Protein AF-A0A8T3YSG3-F1 (afdb_monomer_lite)

Structure (mmCIF, N/CA/C/O backbone):
data_AF-A0A8T3YSG3-F1
#
_entry.id   AF-A0A8T3YSG3-F1
#
loop_
_atom_site.group_PDB
_atom_site.id
_atom_site.type_symbol
_atom_site.label_atom_id
_atom_site.label_alt_id
_atom_site.label_comp_id
_atom_site.label_asym_id
_atom_site.label_entity_id
_atom_site.label_seq_id
_atom_site.pdbx_PDB_ins_code
_atom_site.Cartn_x
_atom_site.Cartn_y
_atom_site.Cartn_z
_atom_site.occupancy
_atom_site.B_iso_or_equiv
_atom_site.auth_seq_id
_atom_site.auth_comp_id
_atom_site.auth_asym_id
_atom_site.auth_atom_id
_atom_site.pdbx_PDB_model_num
ATOM 1 N N . MET A 1 1 ? 44.505 15.069 -85.016 1.00 48.03 1 MET A N 1
ATOM 2 C CA . MET A 1 1 ? 43.983 13.761 -84.571 1.00 48.03 1 MET A CA 1
ATOM 3 C C . MET A 1 1 ? 44.794 13.354 -83.349 1.00 48.03 1 MET A C 1
ATOM 5 O O . MET A 1 1 ? 45.911 12.889 -83.504 1.00 48.03 1 MET A O 1
ATOM 9 N N . ALA A 1 2 ? 44.306 13.678 -82.150 1.00 42.34 2 ALA A N 1
ATOM 10 C CA . ALA A 1 2 ? 44.964 13.364 -80.884 1.00 42.34 2 ALA A CA 1
ATOM 11 C C . ALA A 1 2 ? 43.957 12.597 -80.025 1.00 42.34 2 ALA A C 1
ATOM 13 O O . ALA A 1 2 ? 42.849 13.073 -79.786 1.00 42.34 2 ALA A O 1
ATOM 14 N N . ILE A 1 3 ? 44.324 11.374 -79.667 1.00 45.72 3 ILE A N 1
ATOM 15 C CA . ILE A 1 3 ? 43.527 10.450 -78.861 1.00 45.72 3 ILE A CA 1
ATOM 16 C C . ILE A 1 3 ? 43.568 10.955 -77.407 1.00 45.72 3 ILE A C 1
ATOM 18 O O . ILE A 1 3 ? 44.669 11.223 -76.919 1.00 45.72 3 ILE A O 1
ATOM 22 N N . PRO A 1 4 ? 42.434 11.106 -76.699 1.00 48.78 4 PRO A N 1
ATOM 23 C CA . PRO A 1 4 ? 42.463 11.476 -75.290 1.00 48.78 4 PRO A CA 1
ATOM 24 C C . PRO A 1 4 ? 42.983 10.301 -74.453 1.00 48.78 4 PRO A C 1
ATOM 26 O O . PRO A 1 4 ? 42.511 9.170 -74.575 1.00 48.78 4 PRO A O 1
ATOM 29 N N . GLN A 1 5 ? 43.981 10.584 -73.616 1.00 59.41 5 GLN A N 1
ATOM 30 C CA . GLN A 1 5 ? 44.530 9.649 -72.639 1.00 59.41 5 GLN A CA 1
ATOM 31 C C . GLN A 1 5 ? 43.451 9.261 -71.618 1.00 59.41 5 GLN A C 1
ATOM 33 O O . GLN A 1 5 ? 42.725 10.107 -71.100 1.00 59.41 5 GLN A O 1
ATOM 38 N N . SER A 1 6 ? 43.345 7.959 -71.363 1.00 60.16 6 SER A N 1
ATOM 39 C CA . SER A 1 6 ? 42.417 7.322 -70.431 1.00 60.16 6 SER A CA 1
ATOM 40 C C . SER A 1 6 ? 42.572 7.850 -69.003 1.00 60.16 6 SER A C 1
ATOM 42 O O . SER A 1 6 ? 43.673 7.832 -68.451 1.00 60.16 6 SER A O 1
ATOM 44 N N . ALA A 1 7 ? 41.452 8.269 -68.411 1.00 60.56 7 ALA A N 1
ATOM 45 C CA . ALA A 1 7 ? 41.339 8.714 -67.027 1.00 60.56 7 ALA A CA 1
ATOM 46 C C . ALA A 1 7 ? 41.874 7.664 -66.027 1.00 60.56 7 ALA A C 1
ATOM 48 O O . ALA A 1 7 ? 41.654 6.464 -66.226 1.00 60.56 7 ALA A O 1
ATOM 49 N N . PRO A 1 8 ? 42.557 8.087 -64.946 1.00 49.53 8 PRO A N 1
ATOM 50 C CA . PRO A 1 8 ? 43.002 7.182 -63.899 1.00 49.53 8 PRO A CA 1
ATOM 51 C C . PRO A 1 8 ? 41.793 6.594 -63.162 1.00 49.53 8 PRO A C 1
ATOM 53 O O . PRO A 1 8 ? 40.797 7.262 -62.900 1.00 49.53 8 PRO A O 1
ATOM 56 N N . ILE A 1 9 ? 41.885 5.304 -62.859 1.00 61.34 9 ILE A N 1
ATOM 57 C CA . ILE A 1 9 ? 40.826 4.474 -62.289 1.00 61.34 9 ILE A CA 1
ATOM 58 C C . ILE A 1 9 ? 40.598 4.892 -60.825 1.00 61.34 9 ILE A C 1
ATOM 60 O O . ILE A 1 9 ? 41.204 4.340 -59.910 1.00 61.34 9 ILE A O 1
ATOM 64 N N . GLU A 1 10 ? 39.704 5.855 -60.592 1.00 57.38 10 GLU A N 1
ATOM 65 C CA . GLU A 1 10 ? 39.261 6.285 -59.249 1.00 57.38 10 GLU A CA 1
ATOM 66 C C . GLU A 1 10 ? 38.435 5.208 -58.506 1.00 57.38 10 GLU A C 1
ATOM 68 O O . GLU A 1 10 ? 38.163 5.320 -57.311 1.00 57.38 10 GLU A O 1
ATOM 73 N N . GLY A 1 11 ? 38.077 4.108 -59.178 1.00 54.28 11 GLY A N 1
ATOM 74 C CA . GLY A 1 11 ? 37.217 3.052 -58.632 1.00 54.28 11 GLY A CA 1
ATOM 75 C C . GLY A 1 11 ? 37.834 2.169 -57.537 1.00 54.28 11 GLY A C 1
ATOM 76 O O . GLY A 1 11 ? 37.099 1.450 -56.866 1.00 54.28 11 GLY A O 1
ATOM 77 N N . ALA A 1 12 ? 39.155 2.203 -57.323 1.00 55.28 12 ALA A N 1
ATOM 78 C CA . ALA A 1 12 ? 39.820 1.322 -56.353 1.00 55.28 12 ALA A CA 1
ATOM 79 C C . ALA A 1 12 ? 39.954 1.918 -54.935 1.00 55.28 12 ALA A C 1
ATOM 81 O O . ALA A 1 12 ? 40.152 1.167 -53.980 1.00 55.28 12 ALA A O 1
ATOM 82 N N . GLN A 1 13 ? 39.828 3.241 -54.764 1.00 54.94 13 GLN A N 1
ATOM 83 C CA . GLN A 1 13 ? 40.006 3.890 -53.454 1.00 54.94 13 GLN A CA 1
ATOM 84 C C . GLN A 1 13 ? 38.721 3.955 -52.611 1.00 54.94 13 GLN A C 1
ATOM 86 O O . GLN A 1 13 ? 38.793 4.057 -51.389 1.00 54.94 13 GLN A O 1
ATOM 91 N N . VAL A 1 14 ? 37.541 3.823 -53.224 1.00 56.78 14 VAL A N 1
ATOM 92 C CA . VAL A 1 14 ? 36.241 3.972 -52.535 1.00 56.78 14 VAL A CA 1
ATOM 93 C C . VAL A 1 14 ? 35.835 2.719 -51.739 1.00 56.78 14 VAL A C 1
ATOM 95 O O . VAL A 1 14 ? 34.975 2.789 -50.866 1.00 56.78 14 VAL A O 1
ATOM 98 N N . LEU A 1 15 ? 36.485 1.571 -51.968 1.00 54.59 15 LEU A N 1
ATOM 99 C CA . LEU A 1 15 ? 36.175 0.314 -51.269 1.00 54.59 15 LEU A CA 1
ATOM 100 C C . LEU A 1 15 ? 36.972 0.104 -49.965 1.00 54.59 15 LEU A C 1
ATOM 102 O O . LEU A 1 15 ? 36.650 -0.803 -49.199 1.00 54.59 15 LEU A O 1
ATOM 106 N N . GLN A 1 16 ? 37.978 0.937 -49.668 1.00 58.62 16 GLN A N 1
ATOM 107 C CA . GLN A 1 16 ? 38.797 0.819 -48.451 1.00 58.62 16 GLN A CA 1
ATOM 108 C C . GLN A 1 16 ? 38.236 1.449 -47.151 1.00 58.62 16 GLN A C 1
ATOM 110 O O . GLN A 1 16 ? 38.607 0.949 -46.089 1.00 58.62 16 GLN A O 1
ATOM 115 N N . PRO A 1 17 ? 37.346 2.468 -47.136 1.00 57.69 17 PRO A N 1
ATOM 116 C CA . PRO A 1 17 ? 36.851 3.042 -45.879 1.00 57.69 17 PRO A CA 1
ATOM 117 C C . PRO A 1 17 ? 35.696 2.256 -45.235 1.00 57.69 17 PRO A C 1
ATOM 119 O O . PRO A 1 17 ? 35.396 2.482 -44.066 1.00 57.69 17 PRO A O 1
ATOM 122 N N . LEU A 1 18 ? 35.058 1.324 -45.957 1.00 57.69 18 LEU A N 1
ATOM 123 C CA . LEU A 1 18 ? 33.901 0.573 -45.448 1.00 57.69 18 LEU A CA 1
ATOM 124 C C . LEU A 1 18 ? 34.292 -0.725 -44.735 1.00 57.69 18 LEU A C 1
ATOM 126 O O . LEU A 1 18 ? 33.709 -1.061 -43.716 1.00 57.69 18 LEU A O 1
ATOM 130 N N . VAL A 1 19 ? 35.298 -1.453 -45.221 1.00 64.31 19 VAL A N 1
ATOM 131 C CA . VAL A 1 19 ? 35.712 -2.743 -44.639 1.00 64.31 19 VAL A CA 1
ATOM 132 C C . VAL A 1 19 ? 36.254 -2.650 -43.194 1.00 64.31 19 VAL A C 1
ATOM 134 O O . VAL A 1 19 ? 35.921 -3.535 -42.401 1.00 64.31 19 VAL A O 1
ATOM 137 N N . PRO A 1 20 ? 37.039 -1.630 -42.776 1.00 65.44 20 PRO A N 1
ATOM 138 C CA . PRO A 1 20 ? 37.653 -1.651 -41.449 1.00 65.44 20 PRO A CA 1
ATOM 139 C C . PRO A 1 20 ? 36.639 -1.474 -40.311 1.00 65.44 20 PRO A C 1
ATOM 141 O O . PRO A 1 20 ? 36.788 -2.114 -39.273 1.00 65.44 20 PRO A O 1
ATOM 144 N N . THR A 1 21 ? 35.579 -0.678 -40.485 1.00 67.25 21 THR A N 1
ATOM 145 C CA . THR A 1 21 ? 34.570 -0.449 -39.433 1.00 67.25 21 THR A CA 1
ATOM 146 C C . THR A 1 21 ? 33.803 -1.721 -39.087 1.00 67.25 21 THR A C 1
ATOM 148 O O . THR A 1 21 ? 33.679 -2.047 -37.907 1.00 67.25 21 THR A O 1
ATOM 151 N N . TRP A 1 22 ? 33.379 -2.508 -40.079 1.00 72.00 22 TRP A N 1
ATOM 152 C CA . TRP A 1 22 ? 32.723 -3.802 -39.841 1.00 72.00 22 TRP A CA 1
ATOM 153 C C . TRP A 1 22 ? 33.648 -4.813 -39.149 1.00 72.00 22 TRP A C 1
ATOM 155 O O . TRP A 1 22 ? 33.202 -5.590 -38.301 1.00 72.00 22 TRP A O 1
ATOM 165 N N . VAL A 1 23 ? 34.952 -4.776 -39.438 1.00 77.75 23 VAL A N 1
ATOM 166 C CA . VAL A 1 23 ? 35.951 -5.625 -38.767 1.00 77.75 23 VAL A CA 1
ATOM 167 C C . VAL A 1 23 ? 36.119 -5.228 -37.297 1.00 77.75 23 VAL A C 1
ATOM 169 O O . VAL A 1 23 ? 36.117 -6.092 -36.422 1.00 77.75 23 VAL A O 1
ATOM 172 N N . PHE A 1 24 ? 36.187 -3.933 -36.983 1.00 74.38 24 PHE A N 1
ATOM 173 C CA . PHE A 1 24 ? 36.247 -3.482 -35.588 1.00 74.38 24 PHE A CA 1
ATOM 174 C C . PHE A 1 24 ? 34.951 -3.781 -34.822 1.00 74.38 24 PHE A C 1
ATOM 176 O O . PHE A 1 24 ? 35.016 -4.183 -33.661 1.00 74.38 24 PHE A O 1
ATOM 183 N N . ILE A 1 25 ? 33.787 -3.664 -35.470 1.00 73.31 25 ILE A N 1
ATOM 184 C CA . ILE A 1 25 ? 32.482 -4.000 -34.879 1.00 73.31 25 ILE A CA 1
ATOM 185 C C . ILE A 1 25 ? 32.389 -5.501 -34.579 1.00 73.31 25 ILE A C 1
ATOM 187 O O . ILE A 1 25 ? 31.985 -5.885 -33.483 1.00 73.31 25 ILE A O 1
ATOM 191 N N . THR A 1 26 ? 32.806 -6.362 -35.510 1.00 73.12 26 THR A N 1
ATOM 192 C CA . THR A 1 26 ? 32.796 -7.824 -35.314 1.00 73.12 26 THR A CA 1
ATOM 193 C C . THR A 1 26 ? 33.810 -8.275 -34.262 1.00 73.12 26 THR A C 1
ATOM 195 O O . THR A 1 26 ? 33.506 -9.143 -33.444 1.00 73.12 26 THR A O 1
ATOM 198 N N . LEU A 1 27 ? 34.985 -7.646 -34.201 1.00 78.12 27 LEU A N 1
ATOM 199 C CA . LEU A 1 27 ? 35.996 -7.937 -33.186 1.00 78.12 27 LEU A CA 1
ATOM 200 C C . LEU A 1 27 ? 35.560 -7.461 -31.792 1.00 78.12 27 LEU A C 1
ATOM 202 O O . LEU A 1 27 ? 35.713 -8.198 -30.815 1.00 78.12 27 LEU A O 1
ATOM 206 N N . PHE A 1 28 ? 34.936 -6.282 -31.698 1.00 79.06 28 PHE A N 1
ATOM 207 C CA . PHE A 1 28 ? 34.308 -5.795 -30.469 1.00 79.06 28 PHE A CA 1
ATOM 208 C C . PHE A 1 28 ? 33.155 -6.705 -30.029 1.00 79.06 28 PHE A C 1
ATOM 210 O O . PHE A 1 28 ? 33.050 -7.032 -28.850 1.00 79.06 28 PHE A O 1
ATOM 217 N N . PHE A 1 29 ? 32.341 -7.190 -30.971 1.00 75.56 29 PHE A N 1
ATOM 218 C CA . PHE A 1 29 ? 31.262 -8.145 -30.720 1.00 75.56 29 PHE A CA 1
ATOM 219 C C . PHE A 1 29 ? 31.783 -9.466 -30.133 1.00 75.56 29 PHE A C 1
ATOM 221 O O . PHE A 1 29 ? 31.262 -9.937 -29.122 1.00 75.56 29 PHE A O 1
ATOM 228 N N . ILE A 1 30 ? 32.854 -10.032 -30.701 1.00 77.94 30 ILE A N 1
ATOM 229 C CA . ILE A 1 30 ? 33.483 -11.264 -30.198 1.00 77.94 30 ILE A CA 1
ATOM 230 C C . ILE A 1 30 ? 34.052 -11.050 -28.789 1.00 77.94 30 ILE A C 1
ATOM 232 O O . ILE A 1 30 ? 33.808 -11.866 -27.897 1.00 77.94 30 ILE A O 1
ATOM 236 N N . LEU A 1 31 ? 34.754 -9.935 -28.556 1.00 77.56 31 LEU A N 1
ATOM 237 C CA . LEU A 1 31 ? 35.266 -9.563 -27.233 1.00 77.56 31 LEU A CA 1
ATOM 238 C C . LEU A 1 31 ? 34.136 -9.391 -26.216 1.00 77.56 31 LEU A C 1
ATOM 240 O O . LEU A 1 31 ? 34.240 -9.872 -25.089 1.00 77.56 31 LEU A O 1
ATOM 244 N N . PHE A 1 32 ? 33.037 -8.757 -26.614 1.00 72.19 32 PHE A N 1
ATOM 245 C CA . PHE A 1 32 ? 31.899 -8.500 -25.744 1.00 72.19 32 PHE A CA 1
ATOM 246 C C . PHE A 1 32 ? 31.169 -9.795 -25.359 1.00 72.19 32 PHE A C 1
ATOM 248 O O . PHE A 1 32 ? 30.898 -10.022 -24.178 1.00 72.19 32 PHE A O 1
ATOM 255 N N . VAL A 1 33 ? 30.914 -10.690 -26.322 1.00 71.00 33 VAL A N 1
ATOM 256 C CA . VAL A 1 33 ? 30.339 -12.025 -26.068 1.00 71.00 33 VAL A CA 1
ATOM 257 C C . VAL A 1 33 ? 31.264 -12.850 -25.171 1.00 71.00 33 VAL A C 1
ATOM 259 O O . VAL A 1 33 ? 30.798 -13.532 -24.256 1.00 71.00 33 VAL A O 1
ATOM 262 N N . PHE A 1 34 ? 32.578 -12.749 -25.371 1.00 75.38 34 PHE A N 1
ATOM 263 C CA . PHE A 1 34 ? 33.569 -13.430 -24.545 1.00 75.38 34 PHE A CA 1
ATOM 264 C C . PHE A 1 34 ? 33.568 -12.913 -23.098 1.00 75.38 34 PHE A C 1
ATOM 266 O O . PHE A 1 34 ? 33.498 -13.702 -22.154 1.00 75.38 34 PHE A O 1
ATOM 273 N N . ILE A 1 35 ? 33.567 -11.591 -22.907 1.00 72.62 35 ILE A N 1
ATOM 274 C CA . ILE A 1 35 ? 33.478 -10.935 -21.593 1.00 72.62 35 ILE A CA 1
ATOM 275 C C . ILE A 1 35 ? 32.177 -11.334 -20.885 1.00 72.62 35 ILE A C 1
ATOM 277 O O . ILE A 1 35 ? 32.203 -11.747 -19.722 1.00 72.62 35 ILE A O 1
ATOM 281 N N . TRP A 1 36 ? 31.055 -11.298 -21.606 1.00 65.75 36 TRP A N 1
ATOM 282 C CA . TRP A 1 36 ? 29.744 -11.725 -21.126 1.00 65.75 36 TRP 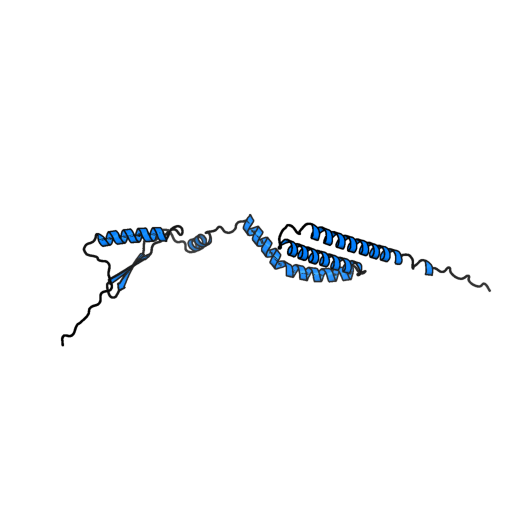A CA 1
ATOM 283 C C . TRP A 1 36 ? 29.746 -13.190 -20.666 1.00 65.75 36 TRP A C 1
ATOM 285 O O . TRP A 1 36 ? 29.285 -13.510 -19.564 1.00 65.75 36 TRP A O 1
ATOM 295 N N . HIS A 1 37 ? 30.349 -14.083 -21.456 1.00 70.31 37 HIS A N 1
ATOM 296 C CA . HIS A 1 37 ? 30.478 -15.495 -21.111 1.00 70.31 37 HIS A CA 1
ATOM 297 C C . HIS A 1 37 ? 31.329 -15.695 -19.845 1.00 70.31 37 HIS A C 1
ATOM 299 O O . HIS A 1 37 ? 30.920 -16.416 -18.930 1.00 70.31 37 HIS A O 1
ATOM 305 N N . ARG A 1 38 ? 32.459 -14.986 -19.719 1.00 66.75 38 ARG A N 1
ATOM 306 C CA . ARG A 1 38 ? 33.355 -15.072 -18.551 1.00 66.75 38 ARG A CA 1
ATOM 307 C C . ARG A 1 38 ? 32.702 -14.560 -17.266 1.00 66.75 38 ARG A C 1
ATOM 309 O O . ARG A 1 38 ? 32.783 -15.232 -16.240 1.00 66.75 38 ARG A O 1
ATOM 316 N N . ILE A 1 39 ? 31.995 -13.433 -17.316 1.00 67.12 39 ILE A N 1
ATOM 317 C CA . ILE A 1 39 ? 31.227 -12.890 -16.183 1.00 67.12 39 ILE A CA 1
ATOM 318 C C . ILE A 1 39 ? 30.121 -13.855 -15.751 1.00 67.12 39 ILE A C 1
ATOM 320 O O . ILE A 1 39 ? 30.006 -14.178 -14.566 1.00 67.12 39 ILE A O 1
ATOM 324 N N . SER A 1 40 ? 29.359 -14.395 -16.707 1.00 61.91 40 SER A N 1
ATOM 325 C CA . SER A 1 40 ? 28.277 -15.340 -16.410 1.00 61.91 40 SER A CA 1
ATOM 326 C C . SER A 1 40 ? 28.777 -16.610 -15.707 1.00 61.91 40 SER A C 1
ATOM 328 O O . SER A 1 40 ? 28.097 -17.149 -14.825 1.00 61.91 40 SER A O 1
ATOM 330 N N . HIS A 1 41 ? 29.994 -17.040 -16.047 1.00 64.88 41 HIS A N 1
ATOM 331 C CA . HIS A 1 41 ? 30.657 -18.200 -15.473 1.00 64.88 41 HIS A CA 1
ATOM 332 C C . HIS A 1 41 ? 31.184 -17.923 -14.055 1.00 64.88 41 HIS A C 1
ATOM 334 O O . HIS A 1 41 ? 30.918 -18.696 -13.134 1.00 64.88 41 HIS A O 1
ATOM 340 N N . ILE A 1 42 ? 31.855 -16.786 -13.841 1.00 64.19 42 ILE A N 1
ATOM 341 C CA . ILE A 1 42 ? 32.445 -16.414 -12.542 1.00 64.19 42 ILE A CA 1
ATOM 342 C C . ILE A 1 42 ? 31.363 -16.169 -11.478 1.00 64.19 42 ILE A C 1
ATOM 344 O O . ILE A 1 42 ? 31.510 -16.600 -10.333 1.00 64.19 42 ILE A O 1
ATOM 348 N N . LEU A 1 43 ? 30.233 -15.547 -11.841 1.00 59.34 43 LEU A N 1
ATOM 349 C CA . LEU A 1 43 ? 29.122 -15.348 -10.901 1.00 59.34 43 LEU A CA 1
ATOM 350 C C . LEU A 1 43 ? 28.438 -16.665 -10.508 1.00 59.34 43 LEU A C 1
ATOM 352 O O . LEU A 1 43 ? 27.963 -16.791 -9.382 1.00 59.34 43 LEU A O 1
ATOM 356 N N . ARG A 1 44 ? 28.399 -17.663 -11.403 1.00 56.56 44 ARG A N 1
ATOM 357 C CA . ARG A 1 44 ? 27.817 -18.982 -11.100 1.00 56.56 44 ARG A CA 1
ATOM 358 C C . ARG A 1 44 ? 28.657 -19.755 -10.076 1.00 56.56 44 ARG A C 1
ATOM 360 O O . ARG A 1 44 ? 28.098 -20.519 -9.298 1.00 56.56 44 ARG A O 1
ATOM 367 N N . GLN A 1 45 ? 29.971 -19.527 -10.050 1.00 58.06 45 GLN A N 1
ATOM 368 C CA . GLN A 1 45 ? 30.902 -20.242 -9.174 1.00 58.06 45 GLN A CA 1
ATOM 369 C C . GLN A 1 45 ? 30.957 -19.705 -7.736 1.00 58.06 45 GLN A C 1
ATOM 371 O O . GLN A 1 45 ? 31.251 -20.467 -6.821 1.00 58.06 45 GLN A O 1
ATOM 376 N N . ARG A 1 46 ? 30.617 -18.434 -7.489 1.00 56.38 46 ARG A N 1
ATOM 377 C CA . ARG A 1 46 ? 30.674 -17.846 -6.133 1.00 56.38 46 ARG A CA 1
ATOM 378 C C . ARG A 1 46 ? 29.434 -18.096 -5.260 1.00 56.38 46 ARG A C 1
ATOM 380 O O . ARG A 1 46 ? 29.411 -17.651 -4.120 1.00 56.38 46 ARG A O 1
ATOM 387 N N . MET A 1 47 ? 28.397 -18.770 -5.768 1.00 52.56 47 MET A N 1
ATOM 388 C CA . MET A 1 47 ? 27.074 -18.824 -5.115 1.00 52.56 47 MET A CA 1
ATOM 389 C C . MET A 1 47 ? 26.506 -20.235 -4.883 1.00 52.56 47 MET A C 1
ATOM 391 O O . MET A 1 47 ? 25.318 -20.374 -4.609 1.00 52.56 47 MET A O 1
ATOM 395 N N . MET A 1 48 ? 27.334 -21.285 -4.905 1.00 49.72 48 MET A N 1
ATOM 396 C CA . MET A 1 48 ? 26.914 -22.624 -4.439 1.00 49.72 48 MET A CA 1
ATOM 397 C C . MET A 1 48 ? 26.759 -22.703 -2.903 1.00 49.72 48 MET A C 1
ATOM 399 O O . MET A 1 48 ? 26.229 -23.685 -2.396 1.00 49.72 48 MET A O 1
ATOM 403 N N . THR A 1 49 ? 27.159 -21.664 -2.157 1.00 52.56 49 THR A N 1
ATOM 404 C CA . THR A 1 49 ? 27.144 -21.629 -0.680 1.00 52.56 49 THR A CA 1
ATOM 405 C C . THR A 1 49 ? 26.052 -20.746 -0.065 1.00 52.56 49 THR A C 1
ATOM 407 O O . THR A 1 49 ? 25.893 -20.748 1.151 1.00 52.56 49 THR A O 1
ATOM 410 N N . ALA A 1 50 ? 25.270 -20.005 -0.861 1.00 53.12 50 ALA A N 1
ATOM 411 C CA . ALA A 1 50 ? 24.320 -19.018 -0.336 1.00 53.12 50 ALA A CA 1
ATOM 412 C C . ALA A 1 50 ? 22.938 -19.088 -1.015 1.00 53.12 50 ALA A C 1
ATOM 414 O O . ALA A 1 50 ? 22.555 -18.203 -1.768 1.00 53.12 50 ALA A O 1
ATOM 415 N N . SER A 1 51 ? 22.172 -20.125 -0.657 1.00 52.06 51 SER A N 1
ATOM 416 C CA . SER A 1 51 ? 20.697 -20.197 -0.703 1.00 52.06 51 SER A CA 1
ATOM 417 C C . SER A 1 51 ? 19.975 -20.135 -2.069 1.00 52.06 51 SER A C 1
ATOM 419 O O . SER A 1 51 ? 20.268 -19.336 -2.957 1.00 52.06 51 SER A O 1
ATOM 421 N N . LYS A 1 52 ? 18.912 -20.952 -2.199 1.00 51.09 52 LYS A N 1
ATOM 422 C CA . LYS A 1 52 ? 18.065 -21.139 -3.402 1.00 51.09 52 LYS A CA 1
ATOM 423 C C . LYS A 1 52 ? 17.468 -19.840 -3.982 1.00 51.09 52 LYS A C 1
ATOM 425 O O . LYS A 1 52 ? 17.128 -19.804 -5.160 1.00 51.09 52 LYS A O 1
ATOM 430 N N . SER A 1 53 ? 17.390 -18.763 -3.196 1.00 51.59 53 SER A N 1
ATOM 431 C CA . SER A 1 53 ? 16.915 -17.438 -3.633 1.00 51.59 53 SER A CA 1
ATOM 432 C C . SER A 1 53 ? 17.942 -16.651 -4.469 1.00 51.59 53 SER A C 1
ATOM 434 O O . SER A 1 53 ? 17.561 -15.815 -5.290 1.00 51.59 53 SER A O 1
ATOM 436 N N . ALA A 1 54 ? 19.243 -16.927 -4.320 1.00 52.22 54 ALA A N 1
ATOM 437 C CA . ALA A 1 54 ? 20.286 -16.242 -5.084 1.00 52.22 54 ALA A CA 1
ATOM 438 C C . ALA A 1 54 ? 20.271 -16.644 -6.568 1.00 52.22 54 ALA A C 1
ATOM 440 O O . ALA A 1 54 ? 20.446 -15.795 -7.439 1.00 52.22 54 ALA A O 1
ATOM 441 N N . GLY A 1 55 ? 19.958 -17.909 -6.874 1.00 54.09 55 GLY A N 1
ATOM 442 C CA . GLY A 1 55 ? 19.871 -18.418 -8.248 1.00 54.09 55 GLY A CA 1
ATOM 443 C C . GLY A 1 55 ? 18.851 -17.673 -9.116 1.00 54.09 55 GLY A C 1
ATOM 444 O O . GLY A 1 55 ? 19.129 -17.348 -10.270 1.00 54.09 55 GLY A O 1
ATOM 445 N N . GLN A 1 56 ? 17.693 -17.340 -8.541 1.00 55.75 56 GLN A N 1
ATOM 446 C CA . GLN A 1 56 ? 16.612 -16.654 -9.250 1.00 55.75 56 GLN A CA 1
ATOM 447 C C . GLN A 1 56 ? 16.946 -15.172 -9.490 1.00 55.75 56 GLN A C 1
ATOM 449 O O . GLN A 1 56 ? 16.732 -14.666 -10.589 1.00 55.75 56 GLN A O 1
ATOM 454 N N . LYS A 1 57 ? 17.580 -14.506 -8.513 1.00 53.50 57 LYS A N 1
ATOM 455 C CA . LYS A 1 57 ? 18.072 -13.121 -8.646 1.00 53.50 57 LYS A CA 1
ATOM 456 C C . LYS A 1 57 ? 19.151 -12.983 -9.723 1.00 53.50 57 LYS A C 1
ATOM 458 O O . LYS A 1 57 ? 19.139 -12.018 -10.480 1.00 53.50 57 LYS A O 1
ATOM 463 N N . ILE A 1 58 ? 20.042 -13.969 -9.847 1.00 62.78 58 ILE A N 1
ATOM 464 C CA . ILE A 1 58 ? 21.062 -13.988 -10.906 1.00 62.78 58 ILE A CA 1
ATOM 465 C C . ILE A 1 58 ? 20.415 -14.162 -12.278 1.00 62.78 58 ILE A C 1
ATOM 467 O O . ILE A 1 58 ? 20.867 -13.550 -13.239 1.00 62.78 58 ILE A O 1
ATOM 471 N N . ASN A 1 59 ? 19.365 -14.980 -12.395 1.00 63.81 59 ASN A N 1
ATOM 472 C CA . ASN A 1 59 ? 18.712 -15.183 -13.684 1.00 63.81 59 ASN A CA 1
ATOM 473 C C . ASN A 1 59 ? 17.948 -13.931 -14.134 1.00 63.81 59 ASN A C 1
ATOM 475 O O . ASN A 1 59 ? 18.022 -13.571 -15.303 1.00 63.81 59 ASN A O 1
ATOM 479 N N . VAL A 1 60 ? 17.312 -13.212 -13.200 1.00 65.69 60 VAL A N 1
ATOM 480 C CA . VAL A 1 60 ? 16.708 -11.897 -13.479 1.00 65.69 60 VAL A CA 1
ATOM 481 C C . VAL A 1 60 ? 17.769 -10.885 -13.921 1.00 65.69 60 VAL A C 1
ATOM 483 O O . VAL A 1 60 ? 17.559 -10.191 -14.909 1.00 65.69 60 VAL A O 1
ATOM 486 N N . LEU A 1 61 ? 18.934 -10.856 -13.260 1.00 66.94 61 LEU A N 1
ATOM 487 C CA . LEU A 1 61 ? 20.054 -9.985 -13.639 1.00 66.94 61 LEU A CA 1
ATOM 488 C C . LEU A 1 61 ? 20.667 -10.354 -15.004 1.00 66.94 61 LEU A C 1
ATOM 490 O O . LEU A 1 61 ? 21.060 -9.477 -15.765 1.00 66.94 61 LEU A O 1
ATOM 494 N N . ARG A 1 62 ? 20.740 -11.648 -15.341 1.00 67.88 62 ARG A N 1
ATOM 495 C CA . ARG A 1 62 ? 21.206 -12.114 -16.658 1.00 67.88 62 ARG A CA 1
ATOM 496 C C . ARG A 1 62 ? 20.237 -11.724 -17.766 1.00 67.88 62 ARG A C 1
ATOM 498 O O . ARG A 1 62 ? 20.686 -11.247 -18.801 1.00 67.88 62 ARG A O 1
ATOM 505 N N . VAL A 1 63 ? 18.935 -11.928 -17.558 1.00 68.25 63 VAL A N 1
ATOM 506 C CA . VAL A 1 63 ? 17.907 -11.602 -18.555 1.00 68.25 63 VAL A CA 1
ATOM 507 C C . VAL A 1 63 ? 17.827 -10.092 -18.764 1.00 68.25 63 VAL A C 1
ATOM 509 O O . VAL A 1 63 ? 17.816 -9.657 -19.909 1.00 68.25 63 VAL A O 1
ATOM 512 N N . SER A 1 64 ? 17.859 -9.279 -17.701 1.00 68.62 64 SER A N 1
ATOM 513 C CA . SER A 1 64 ? 17.821 -7.818 -17.848 1.00 68.62 64 SER A CA 1
ATOM 514 C C . SER A 1 64 ? 19.036 -7.275 -18.603 1.00 68.62 64 SER A C 1
ATOM 516 O O . SER A 1 64 ? 18.882 -6.448 -19.497 1.00 68.62 64 SER A O 1
ATOM 518 N N . LEU A 1 65 ? 20.238 -7.777 -18.311 1.00 68.44 65 LEU A N 1
ATOM 519 C CA . LEU A 1 65 ? 21.469 -7.298 -18.941 1.00 68.44 65 LEU A CA 1
ATOM 520 C C . LEU A 1 65 ? 21.631 -7.854 -20.377 1.00 68.44 65 LEU A C 1
ATOM 522 O O . LEU A 1 65 ? 22.126 -7.143 -21.247 1.00 68.44 65 LEU A O 1
ATOM 526 N N . ALA A 1 66 ? 21.088 -9.044 -20.680 1.00 68.88 66 ALA A N 1
ATOM 527 C CA . ALA A 1 66 ? 20.961 -9.553 -22.052 1.00 68.88 66 ALA A CA 1
ATOM 528 C C . ALA A 1 66 ? 19.956 -8.749 -22.897 1.00 68.88 66 ALA A C 1
ATOM 530 O O . ALA A 1 66 ? 20.213 -8.498 -24.072 1.00 68.88 66 ALA A O 1
ATOM 531 N N . VAL A 1 67 ? 18.837 -8.309 -22.308 1.00 71.56 67 VAL A N 1
ATOM 532 C CA . VAL A 1 67 ? 17.854 -7.438 -22.977 1.00 71.56 67 VAL A CA 1
ATOM 533 C C . VAL A 1 67 ? 18.470 -6.073 -23.291 1.00 71.56 67 VAL A C 1
ATOM 535 O O . VAL A 1 67 ? 18.353 -5.606 -24.419 1.00 71.56 67 VAL A O 1
ATOM 538 N N . ILE A 1 68 ? 19.190 -5.467 -22.340 1.00 73.56 68 ILE A N 1
ATOM 539 C CA . ILE A 1 68 ? 19.899 -4.191 -22.549 1.00 73.56 68 ILE A CA 1
ATOM 540 C C . ILE A 1 68 ? 20.936 -4.320 -23.672 1.00 73.56 68 ILE A C 1
ATOM 542 O O . ILE A 1 68 ? 21.046 -3.437 -24.521 1.00 73.56 68 ILE A O 1
ATOM 546 N N . LEU A 1 69 ? 21.664 -5.437 -23.714 1.00 69.25 69 LEU A N 1
ATOM 547 C CA . LEU A 1 69 ? 22.643 -5.693 -24.761 1.00 69.25 69 LEU A CA 1
ATOM 548 C C . LEU A 1 69 ? 21.998 -5.921 -26.132 1.00 69.25 69 LEU A C 1
ATOM 550 O O . LEU A 1 69 ? 22.471 -5.376 -27.122 1.00 69.25 69 LEU A O 1
ATOM 554 N N . GLY A 1 70 ? 20.915 -6.699 -26.200 1.00 69.06 70 GLY A N 1
ATOM 555 C CA . GLY A 1 70 ? 20.170 -6.917 -27.442 1.00 69.06 70 GLY A CA 1
ATOM 556 C C . GLY A 1 70 ? 19.630 -5.607 -28.018 1.00 69.06 70 GLY A C 1
ATOM 557 O O . GLY A 1 70 ? 19.718 -5.373 -29.220 1.00 69.06 70 GLY A O 1
ATOM 558 N N . VAL A 1 71 ? 19.166 -4.712 -27.143 1.00 69.88 71 VAL A N 1
ATOM 559 C CA . VAL A 1 71 ? 18.767 -3.351 -27.509 1.00 69.88 71 VAL A CA 1
ATOM 560 C C . VAL A 1 71 ? 19.970 -2.546 -28.024 1.00 69.88 71 VAL A C 1
ATOM 562 O O . VAL A 1 71 ? 19.872 -1.945 -29.088 1.00 69.88 71 VAL A O 1
ATOM 565 N N . ALA A 1 72 ? 21.129 -2.587 -27.356 1.00 66.75 72 ALA A N 1
ATOM 566 C CA . ALA A 1 72 ? 22.351 -1.905 -27.810 1.00 66.75 72 ALA A CA 1
ATOM 567 C C . ALA A 1 72 ? 22.875 -2.416 -29.169 1.00 66.75 72 ALA A C 1
ATOM 569 O O . ALA A 1 72 ? 23.363 -1.632 -29.977 1.00 66.75 72 ALA A O 1
ATOM 570 N N . ILE A 1 73 ? 22.730 -3.713 -29.453 1.00 66.38 73 ILE A N 1
ATOM 571 C CA . ILE A 1 73 ? 23.081 -4.314 -30.747 1.00 66.38 73 ILE A CA 1
ATOM 572 C C . ILE A 1 73 ? 22.122 -3.829 -31.843 1.00 66.38 73 ILE A C 1
ATOM 574 O O . ILE A 1 73 ? 22.564 -3.468 -32.931 1.00 66.38 73 ILE A O 1
ATOM 578 N N . PHE A 1 74 ? 20.819 -3.753 -31.562 1.00 64.31 74 PHE A N 1
ATOM 579 C CA . PHE A 1 74 ? 19.844 -3.183 -32.498 1.00 64.31 74 PHE A CA 1
ATOM 580 C C . PHE A 1 74 ? 20.186 -1.725 -32.866 1.00 64.31 74 PHE A C 1
ATOM 582 O O . PHE A 1 74 ? 20.062 -1.328 -34.026 1.00 64.31 74 PHE A O 1
ATOM 589 N N . PHE A 1 75 ? 20.722 -0.959 -31.909 1.00 62.62 75 PHE A N 1
ATOM 590 C CA . PHE A 1 75 ? 21.204 0.403 -32.149 1.00 62.62 75 PHE A CA 1
ATOM 591 C C . PHE A 1 75 ? 22.409 0.480 -33.098 1.00 62.62 75 PHE A C 1
ATOM 593 O O . PHE A 1 75 ? 22.505 1.451 -33.841 1.00 62.62 75 PHE A O 1
ATOM 600 N N . THR A 1 76 ? 23.296 -0.524 -33.141 1.00 67.25 76 THR A N 1
ATOM 601 C CA . THR A 1 76 ? 24.463 -0.497 -34.049 1.00 67.25 76 THR A CA 1
ATOM 602 C C . THR A 1 76 ? 24.121 -0.767 -35.515 1.00 67.25 76 THR A C 1
ATOM 604 O O . THR A 1 76 ? 24.900 -0.399 -36.385 1.00 67.25 76 THR A O 1
ATOM 607 N N . TYR A 1 77 ? 22.967 -1.381 -35.805 1.00 64.00 77 TYR A N 1
ATOM 608 C CA . TYR A 1 77 ? 22.541 -1.693 -37.178 1.00 64.00 77 TYR A CA 1
ATOM 609 C C . TYR A 1 77 ? 21.734 -0.580 -37.850 1.00 64.00 77 TYR A C 1
ATOM 611 O O . TYR A 1 77 ? 21.491 -0.640 -39.053 1.00 64.00 77 TYR A O 1
ATOM 619 N N . THR A 1 78 ? 21.285 0.423 -37.095 1.00 65.81 78 THR A N 1
ATOM 620 C CA . THR A 1 78 ? 20.443 1.483 -37.650 1.00 65.81 78 THR A CA 1
ATOM 621 C C . THR A 1 78 ? 21.305 2.694 -37.997 1.00 65.81 78 THR A C 1
ATOM 623 O O . THR A 1 78 ? 21.674 3.466 -37.118 1.00 65.81 78 THR A O 1
ATOM 626 N N . GLU A 1 79 ? 21.609 2.889 -39.282 1.00 68.69 79 GLU A N 1
ATOM 627 C CA . GLU A 1 79 ? 22.463 4.002 -39.745 1.00 68.69 79 GLU A CA 1
ATOM 628 C C . GLU A 1 79 ? 21.760 5.375 -39.719 1.00 68.69 79 GLU A C 1
ATOM 630 O O . GLU A 1 79 ? 22.394 6.422 -39.849 1.00 68.69 79 GLU A O 1
ATOM 635 N N . SER A 1 80 ? 20.437 5.400 -39.521 1.00 77.31 80 SER A N 1
ATOM 636 C CA . SER A 1 80 ? 19.632 6.625 -39.523 1.00 77.31 80 SER A CA 1
ATOM 637 C C . SER A 1 80 ? 19.284 7.108 -38.109 1.00 77.31 80 SER A C 1
ATOM 639 O O . SER A 1 80 ? 18.376 6.574 -37.463 1.00 77.31 80 SER A O 1
ATOM 641 N N . PHE A 1 81 ? 19.921 8.195 -37.668 1.00 76.94 81 PHE A N 1
ATOM 642 C CA . PHE A 1 81 ? 19.629 8.860 -36.388 1.00 76.94 81 PHE A CA 1
ATOM 643 C C . PHE A 1 81 ? 18.166 9.329 -36.254 1.00 76.94 81 PHE A C 1
ATOM 645 O O . PHE A 1 81 ? 17.599 9.278 -35.163 1.00 76.94 81 PHE A O 1
ATOM 652 N N . THR A 1 82 ? 17.516 9.734 -37.352 1.00 82.00 82 THR A N 1
ATOM 653 C CA . THR A 1 82 ? 16.129 10.235 -37.323 1.00 82.00 82 THR A CA 1
ATOM 654 C C . THR A 1 82 ? 15.107 9.128 -37.042 1.00 82.00 82 THR A C 1
ATOM 656 O O . THR A 1 82 ? 14.233 9.301 -36.194 1.00 82.00 82 THR A O 1
ATOM 659 N N . ALA A 1 83 ? 15.221 7.966 -37.696 1.00 81.50 83 ALA A N 1
ATOM 660 C CA . ALA A 1 83 ? 14.309 6.842 -37.450 1.00 81.50 83 ALA A CA 1
ATOM 661 C C . ALA A 1 83 ? 14.494 6.248 -36.041 1.00 81.50 83 ALA A C 1
ATOM 663 O O . ALA A 1 83 ? 13.528 5.816 -35.403 1.00 81.50 83 ALA A O 1
ATOM 664 N N . LEU A 1 84 ? 15.725 6.290 -35.521 1.00 80.88 84 LEU A N 1
ATOM 665 C CA . LEU A 1 84 ? 16.031 5.950 -34.132 1.00 80.88 84 LEU A CA 1
ATOM 666 C C . LEU A 1 84 ? 15.353 6.899 -33.142 1.00 80.88 84 LEU A C 1
ATOM 668 O O . LEU A 1 84 ? 14.762 6.437 -32.173 1.00 80.88 84 LEU A O 1
ATOM 672 N N . GLY A 1 85 ? 15.379 8.210 -33.396 1.00 86.50 85 GLY A N 1
ATOM 673 C CA . GLY A 1 85 ? 14.706 9.190 -32.540 1.00 86.50 85 GLY A CA 1
ATOM 674 C C . GLY A 1 85 ? 13.195 8.955 -32.446 1.00 86.50 85 GLY A C 1
ATOM 675 O O . GLY A 1 85 ? 12.633 8.960 -31.351 1.00 86.50 85 GLY A O 1
ATOM 676 N N . VAL A 1 86 ? 12.542 8.678 -33.579 1.00 89.56 86 VAL A N 1
ATOM 677 C CA . VAL A 1 86 ? 11.091 8.417 -33.628 1.00 89.56 86 VAL A CA 1
ATOM 678 C C . VAL A 1 86 ? 10.732 7.120 -32.897 1.00 89.56 86 VAL A C 1
ATOM 680 O O . VAL A 1 86 ? 9.822 7.105 -32.067 1.00 89.56 86 VAL A O 1
ATOM 683 N N . SER A 1 87 ? 11.462 6.033 -33.158 1.00 86.81 87 SER A N 1
ATOM 684 C CA . SER A 1 87 ? 11.208 4.737 -32.513 1.00 86.81 87 SER A CA 1
ATOM 685 C C . SER A 1 87 ? 11.498 4.763 -31.009 1.00 86.81 87 SER A C 1
ATOM 687 O O . SER A 1 87 ? 10.673 4.298 -30.220 1.00 86.81 87 SER A O 1
ATOM 689 N N . ALA A 1 88 ? 12.611 5.373 -30.592 1.00 87.88 88 ALA A N 1
ATOM 690 C CA . ALA A 1 88 ? 12.941 5.567 -29.183 1.00 87.88 88 ALA A CA 1
ATOM 691 C C . ALA A 1 88 ? 11.902 6.444 -28.466 1.00 87.88 88 ALA A C 1
ATOM 693 O O . ALA A 1 88 ? 11.570 6.169 -27.315 1.00 87.88 88 ALA A O 1
ATOM 694 N N . GLY A 1 89 ? 11.336 7.445 -29.149 1.00 92.19 89 GLY A N 1
ATOM 695 C CA . GLY A 1 89 ? 10.249 8.271 -28.623 1.00 92.19 89 GLY A CA 1
ATOM 696 C C . GLY A 1 89 ? 8.980 7.467 -28.324 1.00 92.19 89 GLY A C 1
ATOM 697 O O . GLY A 1 89 ? 8.432 7.568 -27.227 1.00 92.19 89 GLY A O 1
ATOM 698 N N . ILE A 1 90 ? 8.544 6.615 -29.258 1.00 94.94 90 ILE A N 1
ATOM 699 C CA . ILE A 1 90 ? 7.348 5.772 -29.081 1.00 94.94 90 ILE A CA 1
ATOM 700 C C . ILE A 1 90 ? 7.569 4.734 -27.974 1.00 94.94 90 ILE A C 1
ATOM 702 O O . ILE A 1 90 ? 6.732 4.585 -27.083 1.00 94.94 90 ILE A O 1
ATOM 706 N N . ILE A 1 91 ? 8.710 4.040 -27.989 1.00 92.88 91 ILE A N 1
ATOM 707 C CA . ILE A 1 91 ? 9.050 3.035 -26.971 1.00 92.88 91 ILE A CA 1
ATOM 708 C C . ILE A 1 91 ? 9.186 3.694 -25.594 1.00 92.88 91 ILE A C 1
ATOM 710 O O . ILE A 1 91 ? 8.680 3.165 -24.605 1.00 92.88 91 ILE A O 1
ATOM 714 N N . GLY A 1 92 ? 9.814 4.868 -25.530 1.00 93.56 92 GLY A N 1
ATOM 715 C CA . GLY A 1 92 ? 9.938 5.663 -24.314 1.00 93.56 92 GLY A CA 1
ATOM 716 C C . GLY A 1 92 ? 8.583 6.089 -23.754 1.00 93.56 92 GLY A C 1
ATOM 717 O O . GLY A 1 92 ? 8.367 5.975 -22.550 1.00 93.56 92 GLY A O 1
ATOM 718 N N . ALA A 1 93 ? 7.642 6.498 -24.609 1.00 95.75 93 ALA A N 1
ATOM 719 C CA . ALA A 1 93 ? 6.284 6.838 -24.192 1.00 95.75 93 ALA A CA 1
ATOM 720 C C . ALA A 1 93 ? 5.529 5.621 -23.627 1.00 95.75 93 ALA A C 1
ATOM 722 O O . ALA A 1 93 ? 4.927 5.715 -22.557 1.00 95.75 93 ALA A O 1
ATOM 723 N N . ILE A 1 94 ? 5.609 4.463 -24.294 1.00 96.19 94 ILE A N 1
ATOM 724 C CA . ILE A 1 94 ? 4.976 3.214 -23.836 1.00 96.19 94 ILE A CA 1
ATOM 725 C C . ILE A 1 94 ? 5.572 2.762 -22.497 1.00 96.19 94 ILE A C 1
ATOM 727 O O . ILE A 1 94 ? 4.835 2.442 -21.564 1.00 96.19 94 ILE A O 1
ATOM 731 N N . LEU A 1 95 ? 6.904 2.762 -22.381 1.00 94.19 95 LEU A N 1
ATOM 732 C CA . LEU A 1 95 ? 7.601 2.397 -21.147 1.00 94.19 95 LEU A CA 1
ATOM 733 C C . LEU A 1 95 ? 7.290 3.374 -20.014 1.00 94.19 95 LEU A C 1
ATOM 735 O O . LEU A 1 95 ? 7.031 2.937 -18.895 1.00 94.19 95 LEU A O 1
ATOM 739 N N . GLY A 1 96 ? 7.278 4.676 -20.300 1.00 93.06 96 GLY A N 1
ATOM 740 C CA . GLY A 1 96 ? 6.928 5.713 -19.333 1.00 93.06 96 GLY A CA 1
ATOM 741 C C . GLY A 1 96 ? 5.509 5.536 -18.799 1.00 93.06 96 GLY A C 1
ATOM 742 O O . GLY A 1 96 ? 5.294 5.588 -17.588 1.00 93.06 96 GLY A O 1
ATOM 743 N N . TRP A 1 97 ? 4.555 5.234 -19.682 1.00 95.50 97 TRP A N 1
ATOM 744 C CA . TRP A 1 97 ? 3.175 4.960 -19.290 1.00 95.50 97 TRP A CA 1
ATOM 745 C C . TRP A 1 97 ? 3.048 3.675 -18.457 1.00 95.50 97 TRP A C 1
ATOM 747 O O . TRP A 1 97 ? 2.363 3.660 -17.434 1.00 95.50 97 TRP A O 1
ATOM 757 N N . ALA A 1 98 ? 3.778 2.616 -18.816 1.00 94.25 98 ALA A N 1
ATOM 758 C CA . ALA A 1 98 ? 3.790 1.361 -18.064 1.00 94.25 98 ALA A CA 1
ATOM 759 C C . ALA A 1 98 ? 4.416 1.498 -16.659 1.00 94.25 98 ALA A C 1
ATOM 761 O O . ALA A 1 98 ? 3.965 0.853 -15.709 1.00 94.25 98 ALA A O 1
ATOM 762 N N . LEU A 1 99 ? 5.439 2.347 -16.501 1.00 94.81 99 LEU A N 1
ATOM 763 C CA . LEU A 1 99 ? 6.140 2.557 -15.228 1.00 94.81 99 LEU A CA 1
ATOM 764 C C . LEU A 1 99 ? 5.458 3.556 -14.288 1.00 94.81 99 LEU A C 1
ATOM 766 O O . LEU A 1 99 ? 5.871 3.665 -13.130 1.00 94.81 99 LEU A O 1
ATOM 770 N N . GLN A 1 100 ? 4.402 4.239 -14.737 1.00 96.00 100 GLN A N 1
ATOM 771 C CA . GLN A 1 100 ? 3.705 5.246 -13.940 1.00 96.00 100 GLN A CA 1
ATOM 772 C C . GLN A 1 100 ? 3.261 4.692 -12.576 1.00 96.00 100 GLN A C 1
ATOM 774 O O . GLN A 1 100 ? 3.574 5.270 -11.536 1.00 96.00 100 GLN A O 1
ATOM 779 N N . LYS A 1 101 ? 2.579 3.540 -12.561 1.00 94.75 101 LYS A N 1
ATOM 780 C CA . LYS A 1 101 ? 2.033 2.951 -11.324 1.00 94.75 101 LYS A CA 1
ATOM 781 C C . LYS A 1 101 ? 3.106 2.504 -10.323 1.00 94.75 101 LYS A C 1
ATOM 783 O O . LYS A 1 101 ? 2.976 2.843 -9.145 1.00 94.75 101 LYS A O 1
ATOM 788 N N . PRO A 1 102 ? 4.181 1.809 -10.738 1.00 94.38 102 PRO A N 1
ATOM 789 C CA . PRO A 1 102 ? 5.306 1.513 -9.851 1.00 94.38 102 PRO A CA 1
ATOM 790 C C . PRO A 1 102 ? 5.949 2.754 -9.217 1.00 94.38 102 PRO A C 1
ATOM 792 O O . PRO A 1 102 ? 6.189 2.771 -8.007 1.00 94.38 102 PRO A O 1
ATOM 795 N N . ILE A 1 103 ? 6.207 3.797 -10.015 1.00 95.25 103 ILE A N 1
ATOM 796 C CA . ILE A 1 103 ? 6.883 5.015 -9.544 1.00 95.25 103 ILE A CA 1
ATOM 797 C C . ILE A 1 103 ? 5.982 5.799 -8.578 1.00 95.25 103 ILE A C 1
ATOM 799 O O . ILE A 1 103 ? 6.455 6.239 -7.529 1.00 95.25 103 ILE A O 1
ATOM 803 N N . GLU A 1 104 ? 4.680 5.908 -8.870 1.00 95.12 104 GLU A N 1
ATOM 804 C CA . GLU A 1 104 ? 3.680 6.497 -7.962 1.00 95.12 104 GLU A CA 1
ATOM 805 C C . GLU A 1 104 ? 3.671 5.789 -6.596 1.00 95.12 104 GLU A C 1
ATOM 807 O O . GLU A 1 104 ? 3.635 6.444 -5.553 1.00 95.12 104 GLU A O 1
ATOM 812 N N . GLY A 1 105 ? 3.775 4.457 -6.580 1.00 93.69 105 GLY A N 1
ATOM 813 C CA . GLY A 1 105 ? 3.846 3.673 -5.346 1.00 93.69 105 GLY A CA 1
ATOM 814 C C . GLY A 1 105 ? 5.096 3.970 -4.511 1.00 93.69 105 GLY A C 1
ATOM 815 O O . GLY A 1 105 ? 5.000 4.159 -3.296 1.00 93.69 105 GLY A O 1
ATOM 816 N N . MET A 1 106 ? 6.264 4.069 -5.153 1.00 95.69 106 MET A N 1
ATOM 817 C CA . MET A 1 106 ? 7.512 4.453 -4.479 1.00 95.69 106 MET A CA 1
ATOM 818 C C . MET A 1 106 ? 7.443 5.878 -3.916 1.00 95.69 106 MET A C 1
ATOM 820 O O . MET A 1 106 ? 7.864 6.108 -2.781 1.00 95.69 106 MET A O 1
ATOM 824 N N . ALA A 1 107 ? 6.870 6.822 -4.668 1.00 95.31 107 ALA A N 1
ATOM 825 C CA . ALA A 1 107 ? 6.674 8.196 -4.215 1.00 95.31 107 ALA A CA 1
ATOM 826 C C . ALA A 1 107 ? 5.716 8.271 -3.015 1.00 95.31 107 ALA A C 1
ATOM 828 O O . ALA A 1 107 ? 6.013 8.945 -2.026 1.00 95.31 107 ALA A O 1
ATOM 829 N N . ALA A 1 108 ? 4.605 7.529 -3.055 1.00 92.88 108 ALA A N 1
ATOM 830 C CA . ALA A 1 108 ? 3.655 7.441 -1.951 1.00 92.88 108 ALA A CA 1
ATOM 831 C C . ALA A 1 108 ? 4.299 6.847 -0.691 1.00 92.88 108 ALA A C 1
ATOM 833 O O . ALA A 1 108 ? 4.135 7.393 0.400 1.00 92.88 108 ALA A O 1
ATOM 834 N N . PHE A 1 109 ? 5.084 5.775 -0.832 1.00 90.62 109 PHE A N 1
ATOM 835 C CA . PHE A 1 109 ? 5.836 5.198 0.283 1.00 90.62 109 PHE A CA 1
ATOM 836 C C . PHE A 1 109 ? 6.794 6.221 0.900 1.00 90.62 109 PHE A C 1
ATOM 838 O O . PHE A 1 109 ? 6.800 6.415 2.117 1.00 90.62 109 PHE A O 1
ATOM 845 N N . PHE A 1 110 ? 7.561 6.924 0.066 1.00 93.81 110 PHE A N 1
ATOM 846 C CA . PHE A 1 110 ? 8.505 7.930 0.539 1.00 93.81 110 PHE A CA 1
ATOM 847 C C . PHE A 1 110 ? 7.802 9.075 1.277 1.00 93.81 110 PHE A C 1
ATOM 849 O O . PHE A 1 110 ? 8.251 9.493 2.348 1.00 93.81 110 PHE A O 1
ATOM 856 N N . LEU A 1 111 ? 6.663 9.536 0.753 1.00 92.25 111 LEU A N 1
ATOM 857 C CA . LEU A 1 111 ? 5.824 10.557 1.378 1.00 92.25 111 LEU A CA 1
ATOM 858 C C . LEU A 1 111 ? 5.303 10.084 2.741 1.00 92.25 111 LEU A C 1
ATOM 860 O O . LEU A 1 111 ? 5.393 10.825 3.719 1.00 92.25 111 LEU A O 1
ATOM 864 N N . ILE A 1 112 ? 4.829 8.839 2.844 1.00 90.81 112 ILE A N 1
ATOM 865 C CA . ILE A 1 112 ? 4.356 8.262 4.111 1.00 90.81 112 ILE A CA 1
ATOM 866 C C . ILE A 1 112 ? 5.483 8.217 5.150 1.00 90.81 112 ILE A C 1
ATOM 868 O O . ILE A 1 112 ? 5.266 8.587 6.304 1.00 90.81 112 ILE A O 1
ATOM 872 N N . VAL A 1 113 ? 6.689 7.804 4.752 1.00 91.56 113 VAL A N 1
ATOM 873 C CA . VAL A 1 113 ? 7.833 7.679 5.668 1.00 91.56 113 VAL A CA 1
ATOM 874 C C . VAL A 1 113 ? 8.325 9.043 6.157 1.00 91.56 113 VAL A C 1
ATOM 876 O O . VAL A 1 113 ? 8.563 9.211 7.353 1.00 91.56 113 VAL A O 1
ATOM 879 N N . THR A 1 114 ? 8.464 10.018 5.257 1.00 93.44 114 THR A N 1
ATOM 880 C CA . THR A 1 114 ? 9.039 11.333 5.591 1.00 93.44 114 THR A CA 1
ATOM 881 C C . THR A 1 114 ? 8.035 12.270 6.247 1.00 93.44 114 THR A C 1
ATOM 883 O O . THR A 1 114 ? 8.338 12.876 7.272 1.00 93.44 114 THR A O 1
ATOM 886 N N . ARG A 1 115 ? 6.831 12.398 5.682 1.00 87.50 115 ARG A N 1
ATOM 887 C CA . ARG A 1 115 ? 5.824 13.367 6.143 1.00 87.50 115 ARG A CA 1
ATOM 888 C C . ARG A 1 115 ? 4.903 12.803 7.224 1.00 87.50 115 ARG A C 1
ATOM 890 O O . ARG A 1 115 ? 4.198 13.591 7.841 1.00 87.50 115 ARG A O 1
ATOM 897 N N . LYS A 1 116 ? 4.890 11.477 7.443 1.00 81.00 116 LYS A N 1
ATOM 898 C CA . LYS A 1 116 ? 3.998 10.764 8.384 1.00 81.00 116 LYS A CA 1
ATOM 899 C C . LYS A 1 116 ? 2.587 11.386 8.454 1.00 81.00 116 LYS A C 1
ATOM 901 O O . LYS A 1 116 ? 2.156 11.765 9.542 1.00 81.00 116 LYS A O 1
ATOM 906 N N . PRO A 1 117 ? 1.864 11.502 7.321 1.00 79.12 117 PRO A N 1
ATOM 907 C CA . PRO A 1 117 ? 0.593 12.230 7.255 1.00 79.12 117 PRO A CA 1
ATOM 908 C C . PRO A 1 117 ? -0.519 11.623 8.122 1.00 79.12 117 PRO A C 1
ATOM 910 O O . PRO A 1 117 ? -1.512 12.290 8.374 1.00 79.12 117 PRO A O 1
ATOM 913 N N . PHE A 1 118 ? -0.355 10.380 8.589 1.00 77.12 118 PHE A N 1
ATOM 914 C CA . PHE A 1 118 ? -1.305 9.696 9.461 1.00 77.12 118 PHE A CA 1
ATOM 915 C C . PHE A 1 118 ? -0.553 8.947 10.563 1.00 77.12 118 PHE A C 1
ATOM 917 O O . PHE A 1 118 ? 0.424 8.240 10.295 1.00 77.12 118 PHE A O 1
ATOM 924 N N . ARG A 1 119 ? -1.024 9.069 11.808 1.00 74.50 119 ARG A N 1
ATOM 925 C CA . ARG A 1 119 ? -0.546 8.280 12.955 1.00 74.50 119 ARG A CA 1
ATOM 926 C C . ARG A 1 119 ? -1.499 7.116 13.235 1.00 74.50 119 ARG A C 1
ATOM 928 O O . ARG A 1 119 ? -2.693 7.184 12.948 1.00 74.50 119 ARG A O 1
ATOM 935 N N . VAL A 1 120 ? -0.985 6.025 13.803 1.00 67.94 120 VAL A N 1
ATOM 936 C CA . VAL A 1 120 ? -1.818 4.885 14.226 1.00 67.94 120 VAL A CA 1
ATOM 937 C C . VAL A 1 120 ? -2.741 5.361 15.358 1.00 67.94 120 VAL A C 1
ATOM 939 O O . VAL A 1 120 ? -2.268 5.611 16.460 1.00 67.94 120 VAL A O 1
ATOM 942 N N . GLY A 1 121 ? -4.034 5.540 15.060 1.00 68.88 121 GLY A N 1
ATOM 943 C CA . GLY A 1 121 ? -5.052 6.075 15.985 1.00 68.88 121 GLY A CA 1
ATOM 944 C C . GLY A 1 121 ? -5.852 7.271 15.446 1.00 68.88 121 GLY A C 1
ATOM 945 O O . GLY A 1 121 ? -6.980 7.493 15.875 1.00 68.88 121 GLY A O 1
ATOM 946 N N . ASP A 1 122 ? -5.332 7.960 14.429 1.00 70.12 122 ASP A N 1
ATOM 947 C CA . ASP A 1 122 ? -5.892 9.207 13.873 1.00 70.12 122 ASP A CA 1
ATOM 948 C C . ASP A 1 122 ? -7.293 9.022 13.244 1.00 70.12 122 ASP A C 1
ATOM 950 O O . ASP A 1 122 ? -8.141 9.907 13.269 1.00 70.12 122 ASP A O 1
ATOM 954 N N . ARG A 1 123 ? -7.617 7.807 12.775 1.00 63.28 123 ARG A N 1
ATOM 955 C CA . ARG A 1 123 ? -8.962 7.487 12.253 1.00 63.28 123 ARG A CA 1
ATOM 956 C C . ARG A 1 123 ? -10.058 7.602 13.312 1.00 63.28 123 ARG A C 1
ATOM 958 O O . ARG A 1 123 ? -11.194 7.904 12.969 1.00 63.28 123 ARG A O 1
ATOM 965 N N . VAL A 1 124 ? -9.738 7.322 14.575 1.00 61.09 124 VAL A N 1
ATOM 966 C CA . VAL A 1 124 ? -10.703 7.456 15.671 1.00 61.09 124 VAL A CA 1
ATOM 967 C C . VAL A 1 124 ? -10.867 8.934 16.006 1.00 61.09 124 VAL A C 1
ATOM 969 O O . VAL A 1 124 ? -11.988 9.407 16.128 1.00 61.09 124 VAL A O 1
ATOM 972 N N . GLU A 1 125 ? -9.770 9.685 16.057 1.00 62.75 125 GLU A N 1
ATOM 973 C CA . GLU A 1 125 ? -9.777 11.109 16.396 1.00 62.75 125 GLU A CA 1
ATOM 974 C C . GLU A 1 125 ? -10.470 11.972 15.332 1.00 62.75 125 GLU A C 1
ATOM 976 O O . GLU A 1 125 ? -11.344 12.758 15.676 1.00 62.75 125 GLU A O 1
ATOM 981 N N . GLN A 1 126 ? -10.206 11.754 14.040 1.00 63.19 126 GLN A N 1
ATOM 982 C CA . GLN A 1 126 ? -10.863 12.489 12.948 1.00 63.19 126 GLN A CA 1
ATOM 983 C C . GLN A 1 126 ? -12.369 12.212 12.864 1.00 63.19 126 GLN A C 1
ATOM 985 O O . GLN A 1 126 ? -13.165 13.116 12.602 1.00 63.19 126 GLN A O 1
ATOM 990 N N . VAL A 1 127 ? -12.786 10.965 13.112 1.00 59.62 127 VAL A N 1
ATOM 991 C CA . VAL A 1 127 ? -14.209 10.607 13.179 1.00 59.62 127 VAL A CA 1
ATOM 992 C C . VAL A 1 127 ? -14.853 11.261 14.403 1.00 59.62 127 VAL A C 1
ATOM 994 O O . VAL A 1 127 ? -15.905 11.876 14.266 1.00 59.62 127 VAL A O 1
ATOM 997 N N . LEU A 1 128 ? -14.213 11.215 15.575 1.00 54.53 128 LEU A N 1
ATOM 998 C CA . LEU A 1 128 ? -14.717 11.856 16.796 1.00 54.53 128 LEU A CA 1
ATOM 999 C C . LEU A 1 128 ? -14.776 13.388 16.679 1.00 54.53 128 LEU A C 1
ATOM 1001 O O . LEU A 1 128 ? -15.741 14.000 17.134 1.00 54.53 128 LEU A O 1
ATOM 1005 N N . GLN A 1 129 ? -13.804 14.005 16.007 1.00 57.47 129 GLN A N 1
ATOM 1006 C CA . GLN A 1 129 ? -13.760 15.443 15.753 1.00 57.47 129 GLN A CA 1
ATOM 1007 C C . GLN A 1 129 ? -14.871 15.883 14.792 1.00 57.47 129 GLN A C 1
ATOM 1009 O O . GLN A 1 129 ? -15.495 16.920 15.012 1.00 57.47 129 GLN A O 1
ATOM 1014 N N . LYS A 1 130 ? -15.194 15.061 13.782 1.00 52.12 130 LYS A N 1
ATOM 1015 C CA . LYS A 1 130 ? -16.341 15.280 12.883 1.00 52.12 130 LYS A CA 1
ATOM 1016 C C . LYS A 1 130 ? -17.682 15.277 13.626 1.00 52.12 130 LYS A C 1
ATOM 1018 O O . LYS A 1 130 ? -18.615 15.941 13.184 1.00 52.12 130 LYS A O 1
ATOM 1023 N N . PHE A 1 131 ? -17.774 14.564 14.749 1.00 59.91 131 PHE A N 1
ATOM 1024 C CA . PHE A 1 131 ? -18.988 14.489 15.565 1.00 59.91 131 PHE A CA 1
ATOM 1025 C C . PHE A 1 131 ? -19.029 15.466 16.742 1.00 59.91 131 PHE A C 1
ATOM 1027 O O . PHE A 1 131 ? -20.041 15.477 17.434 1.00 59.91 131 PHE A O 1
ATOM 1034 N N . LYS A 1 132 ? -17.983 16.285 16.958 1.00 39.16 132 LYS A N 1
ATOM 1035 C CA . LYS A 1 132 ? -17.923 17.331 17.999 1.00 39.16 132 LYS A CA 1
ATOM 1036 C C . LYS A 1 132 ? -18.582 16.883 19.321 1.00 39.16 132 LYS A C 1
ATOM 1038 O O . LYS A 1 132 ? -19.407 17.591 19.887 1.00 39.16 132 LYS A O 1
ATOM 1043 N N . ILE A 1 133 ? -18.268 15.665 19.769 1.00 48.97 133 ILE A N 1
ATOM 1044 C CA . ILE A 1 133 ? -18.869 15.091 20.975 1.00 48.97 133 ILE A CA 1
ATOM 1045 C C . ILE A 1 133 ? -18.137 15.708 22.164 1.00 48.97 133 ILE A C 1
ATOM 1047 O O . ILE A 1 133 ? -17.032 15.283 22.505 1.00 48.97 133 ILE A O 1
ATOM 1051 N N . GLU A 1 134 ? -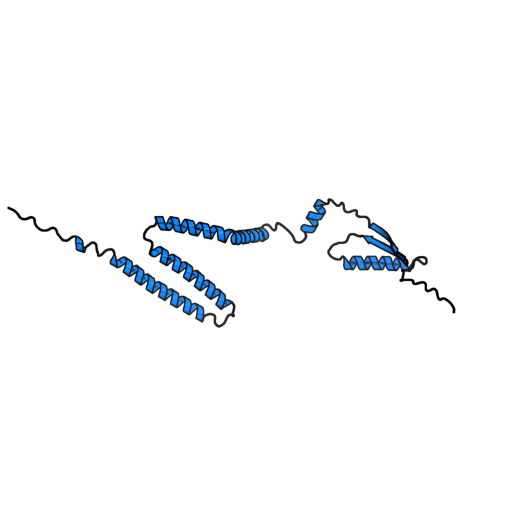18.733 16.738 22.763 1.00 46.94 134 GLU A N 1
ATOM 1052 C CA . GLU A 1 134 ? -18.361 17.183 24.103 1.00 46.94 134 GLU A CA 1
ATOM 1053 C C . GLU A 1 134 ? -18.403 15.967 25.031 1.00 46.94 134 GLU A C 1
ATOM 1055 O O . GLU A 1 134 ? -19.404 15.252 25.111 1.00 46.94 134 GLU A O 1
ATOM 1060 N N . GLN A 1 135 ? -17.271 15.684 25.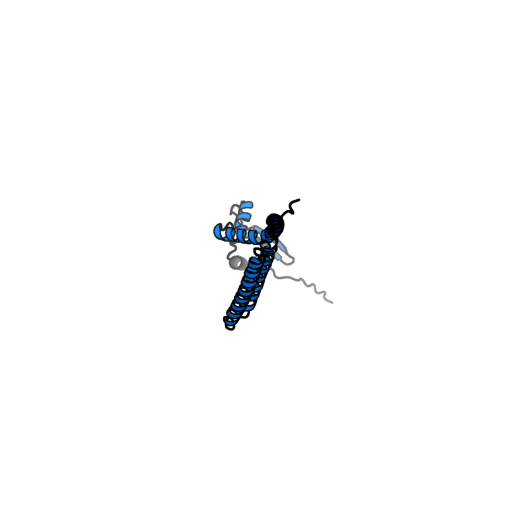676 1.00 52.00 135 GLN A N 1
ATOM 1061 C CA . GLN A 1 135 ? -17.131 14.595 26.635 1.00 52.00 135 GLN A CA 1
ATOM 1062 C C . GLN A 1 135 ? -17.951 14.907 27.890 1.00 52.00 135 GLN A C 1
ATOM 1064 O O . GLN A 1 135 ? -17.427 15.344 28.906 1.00 52.00 135 GLN A O 1
ATOM 1069 N N . SER A 1 136 ? -19.250 14.669 27.806 1.00 48.38 136 SER A N 1
ATOM 1070 C CA . SER A 1 136 ? -20.151 14.545 28.944 1.00 48.38 136 SER A CA 1
ATOM 1071 C C . SER A 1 136 ? -21.234 13.551 28.550 1.00 48.38 136 SER A C 1
ATOM 1073 O O . SER A 1 136 ? -22.382 13.913 28.307 1.00 48.38 136 SER A O 1
ATOM 1075 N N . PHE A 1 137 ? -20.842 12.288 28.371 1.00 58.03 137 PHE A N 1
ATOM 1076 C CA . PHE A 1 137 ? -21.805 11.238 28.068 1.00 58.03 137 PHE A CA 1
ATOM 1077 C C . PHE A 1 137 ? -22.238 10.583 29.374 1.00 58.03 137 PHE A C 1
ATOM 1079 O O . PHE A 1 137 ? -21.506 9.768 29.939 1.00 58.03 137 PHE A O 1
ATOM 1086 N N . ASP A 1 138 ? -23.424 10.955 29.850 1.00 61.94 138 ASP A N 1
ATOM 1087 C CA . ASP A 1 138 ? -24.066 10.257 30.957 1.00 61.94 138 ASP A CA 1
ATOM 1088 C C . ASP A 1 138 ? -24.314 8.788 30.567 1.00 61.94 138 ASP A C 1
ATOM 1090 O O . ASP A 1 138 ? -24.736 8.499 29.438 1.00 61.94 138 ASP A O 1
ATOM 1094 N N . PRO A 1 139 ? -24.042 7.825 31.465 1.00 72.12 139 PRO A N 1
ATOM 1095 C CA . PRO A 1 139 ? -24.306 6.420 31.197 1.00 72.12 139 PRO A CA 1
ATOM 1096 C C . PRO A 1 139 ? -25.801 6.211 30.932 1.00 72.12 139 PRO A C 1
ATOM 1098 O O . PRO A 1 139 ? -26.651 6.461 31.786 1.00 72.12 139 PRO A O 1
ATOM 1101 N N . PHE A 1 140 ? -26.129 5.723 29.736 1.00 81.75 140 PHE A N 1
ATOM 1102 C CA . PHE A 1 140 ? -27.512 5.487 29.333 1.00 81.75 140 PHE A CA 1
ATOM 1103 C C . PHE A 1 140 ? -27.957 4.096 29.784 1.00 81.75 140 PHE A C 1
ATOM 1105 O O . PHE A 1 140 ? -27.363 3.093 29.380 1.00 81.75 140 PHE A O 1
ATOM 1112 N N . CYS A 1 141 ? -29.018 4.027 30.588 1.00 84.38 141 CYS A N 1
ATOM 1113 C CA . CYS A 1 141 ? -29.621 2.775 31.033 1.00 84.38 141 CYS A CA 1
ATOM 1114 C C . CYS A 1 141 ? -31.029 2.622 30.445 1.00 84.38 141 CYS A C 1
ATOM 1116 O O . CYS A 1 141 ? -31.853 3.530 30.551 1.00 84.38 141 CYS A O 1
ATOM 1118 N N . ARG A 1 142 ? -31.318 1.469 29.833 1.00 89.88 142 ARG A N 1
ATOM 1119 C CA . ARG A 1 142 ? -32.651 1.123 29.324 1.00 89.88 142 ARG A CA 1
ATOM 1120 C C . ARG A 1 142 ? -33.113 -0.211 29.887 1.00 89.88 142 ARG A C 1
ATOM 1122 O O . ARG A 1 142 ? -32.360 -1.178 29.877 1.00 89.88 142 ARG A O 1
ATOM 1129 N N . LEU A 1 143 ? -34.378 -0.269 30.286 1.00 91.06 143 LEU A N 1
ATOM 1130 C CA . LEU A 1 143 ? -35.038 -1.483 30.756 1.00 91.06 143 LEU A CA 1
ATOM 1131 C C . LEU A 1 143 ? -35.918 -2.077 29.647 1.00 91.06 143 LEU A C 1
ATOM 1133 O O . LEU A 1 143 ? -36.545 -1.335 28.883 1.00 91.06 143 LEU A O 1
ATOM 1137 N N . LYS A 1 144 ? -35.963 -3.406 29.550 1.00 92.44 144 LYS A N 1
ATOM 1138 C CA . LYS A 1 144 ? -36.911 -4.146 28.705 1.00 92.44 144 LYS A CA 1
ATOM 1139 C C . LYS A 1 144 ? -37.538 -5.284 29.501 1.00 92.44 144 LYS A C 1
ATOM 1141 O O . LYS A 1 144 ? -36.851 -5.950 30.264 1.00 92.44 144 LYS A O 1
ATOM 1146 N N . PHE A 1 145 ? -38.828 -5.524 29.304 1.00 90.19 145 PHE A N 1
ATOM 1147 C CA . PHE A 1 145 ? -39.500 -6.674 29.904 1.00 90.19 145 PHE A CA 1
ATOM 1148 C C . PHE A 1 145 ? -39.097 -7.966 29.186 1.00 90.19 145 PHE A C 1
ATOM 1150 O O . PHE A 1 145 ? -39.104 -8.015 27.955 1.00 90.19 145 PHE A O 1
ATOM 1157 N N . ALA A 1 146 ? -38.766 -8.993 29.965 1.00 88.75 146 ALA A N 1
ATOM 1158 C CA . ALA A 1 146 ? -38.454 -10.343 29.514 1.00 88.75 146 ALA A CA 1
ATOM 1159 C C . ALA A 1 146 ? -39.461 -11.343 30.127 1.00 88.75 146 ALA A C 1
ATOM 1161 O O . ALA A 1 146 ? -40.082 -11.030 31.143 1.00 88.75 146 ALA A O 1
ATOM 1162 N N . PRO A 1 147 ? -39.632 -12.553 29.561 1.00 88.56 147 PRO A N 1
ATOM 1163 C CA . PRO A 1 147 ? -40.659 -13.504 30.009 1.00 88.56 147 PRO A CA 1
ATOM 1164 C C . PRO A 1 147 ? -40.608 -13.869 31.500 1.00 88.56 147 PRO A C 1
ATOM 1166 O O . PRO A 1 147 ? -41.645 -14.130 32.098 1.00 88.56 147 PRO A O 1
ATOM 1169 N N . SER A 1 148 ? -39.417 -13.878 32.105 1.00 89.50 148 SER A N 1
ATOM 1170 C CA . SER A 1 148 ? -39.215 -14.214 33.520 1.00 89.50 148 SER A CA 1
ATOM 1171 C C . SER A 1 148 ? -38.555 -13.094 34.336 1.00 89.50 148 SER A C 1
ATOM 1173 O O . SER A 1 148 ? -38.131 -13.337 35.465 1.00 89.50 148 SER A O 1
ATOM 1175 N N . GLY A 1 149 ? -38.424 -11.878 33.786 1.00 89.81 149 GLY A N 1
ATOM 1176 C CA . GLY A 1 149 ? -37.697 -10.792 34.449 1.00 89.81 149 GLY A CA 1
ATOM 1177 C C . GLY A 1 149 ? -37.639 -9.475 33.671 1.00 89.81 149 GLY A C 1
ATOM 1178 O O . GLY A 1 149 ? -38.462 -9.201 32.801 1.00 89.81 149 GLY A O 1
ATOM 1179 N N . ILE A 1 150 ? -36.657 -8.635 34.005 1.00 91.06 150 ILE A N 1
ATOM 1180 C CA . ILE A 1 150 ? -36.399 -7.352 33.338 1.00 91.06 150 ILE A CA 1
ATOM 1181 C C . ILE A 1 150 ? -34.934 -7.322 32.903 1.00 91.06 150 ILE A C 1
ATOM 1183 O O . ILE A 1 150 ? -34.035 -7.451 33.733 1.00 91.06 150 ILE A O 1
ATOM 1187 N N . ASP A 1 151 ? -34.704 -7.099 31.613 1.00 90.81 151 ASP A N 1
ATOM 1188 C CA . ASP A 1 151 ? -33.374 -6.913 31.044 1.00 90.81 151 ASP A CA 1
ATOM 1189 C C . ASP A 1 151 ? -32.926 -5.458 31.199 1.00 90.81 151 ASP A C 1
ATOM 1191 O O . ASP A 1 151 ? -33.639 -4.524 30.816 1.00 90.81 151 ASP A O 1
ATOM 1195 N N . ILE A 1 152 ? -31.712 -5.269 31.718 1.00 88.75 152 ILE A N 1
ATOM 1196 C CA . ILE A 1 152 ? -31.092 -3.958 31.930 1.00 88.75 152 ILE A CA 1
ATOM 1197 C C . ILE A 1 152 ? -29.944 -3.779 30.935 1.00 88.75 152 ILE A C 1
ATOM 1199 O O . ILE A 1 152 ? -28.941 -4.489 30.988 1.00 88.75 152 ILE A O 1
ATOM 1203 N N . PHE A 1 153 ? -30.073 -2.803 30.039 1.00 89.38 153 PHE A N 1
ATOM 1204 C CA . PHE A 1 153 ? -29.053 -2.444 29.058 1.00 89.38 153 PHE A CA 1
ATOM 1205 C C . PHE A 1 153 ? -28.356 -1.156 29.482 1.00 89.38 153 PHE A C 1
ATOM 1207 O O . PHE A 1 153 ? -28.936 -0.076 29.368 1.00 89.38 153 PHE A O 1
ATOM 1214 N N . THR A 1 154 ? -27.099 -1.261 29.909 1.00 86.12 154 THR A N 1
ATOM 1215 C CA . THR A 1 154 ? -26.270 -0.102 30.264 1.00 86.12 154 THR A CA 1
ATOM 1216 C C . THR A 1 154 ? -25.244 0.157 29.172 1.00 86.12 154 THR A C 1
ATOM 1218 O O . THR A 1 154 ? -24.414 -0.702 28.873 1.00 86.12 154 THR A O 1
ATOM 1221 N N . ARG A 1 155 ? -25.272 1.355 28.587 1.00 86.25 155 ARG A N 1
ATOM 1222 C CA . ARG A 1 155 ? -24.278 1.816 27.617 1.00 86.25 155 ARG A CA 1
ATOM 1223 C C . ARG A 1 155 ? -23.359 2.834 28.278 1.00 86.25 155 ARG A C 1
ATOM 1225 O O . ARG A 1 155 ? -23.820 3.847 28.794 1.00 86.25 155 ARG A O 1
ATOM 1232 N N . TYR A 1 156 ? -22.062 2.562 28.232 1.00 82.75 156 TYR A N 1
ATOM 1233 C CA . TYR A 1 156 ? -21.014 3.402 28.802 1.00 82.75 156 TYR A CA 1
ATOM 1234 C C . TYR A 1 156 ? -19.860 3.538 27.808 1.00 82.75 156 TYR A C 1
ATOM 1236 O O . TYR A 1 156 ? -19.628 2.657 26.976 1.00 82.75 156 TYR A O 1
ATOM 1244 N N . GLN A 1 157 ? -19.145 4.657 27.878 1.00 77.88 157 GLN A N 1
ATOM 1245 C CA . GLN A 1 157 ? -17.960 4.892 27.063 1.00 77.88 157 GLN A CA 1
ATOM 1246 C C . GLN A 1 157 ? -16.713 4.439 27.824 1.00 77.88 157 GLN A C 1
ATOM 1248 O O . GLN A 1 157 ? -16.609 4.613 29.035 1.00 77.88 157 GLN A O 1
ATOM 1253 N N . THR A 1 158 ? -15.766 3.830 27.117 1.00 77.06 158 THR A N 1
ATOM 1254 C CA . THR A 1 158 ? -14.523 3.322 27.700 1.00 77.06 158 THR A CA 1
ATOM 1255 C C . THR A 1 158 ? -13.352 3.569 26.759 1.00 77.06 158 THR A C 1
ATOM 1257 O O . THR A 1 158 ? -13.534 3.698 25.545 1.00 77.06 158 THR A O 1
ATOM 1260 N N . SER A 1 159 ? -12.141 3.640 27.312 1.00 74.56 159 SER A N 1
ATOM 1261 C CA . SER A 1 159 ? -10.922 3.700 26.510 1.00 74.56 159 SER A CA 1
ATOM 1262 C C . SER A 1 159 ? -10.753 2.401 25.721 1.00 74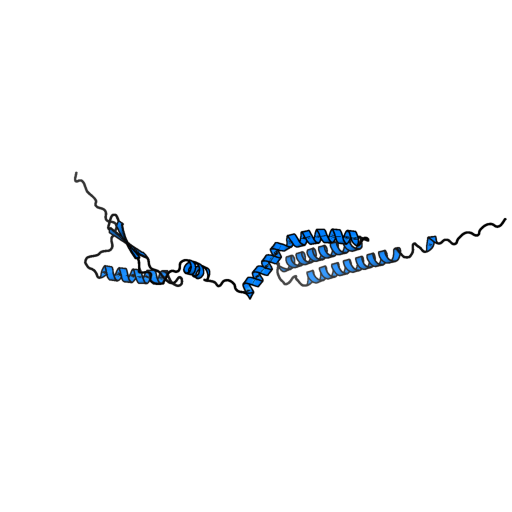.56 159 SER A C 1
ATOM 1264 O O . SER A 1 159 ? -10.895 1.303 26.264 1.00 74.56 159 SER A O 1
ATOM 1266 N N . ALA A 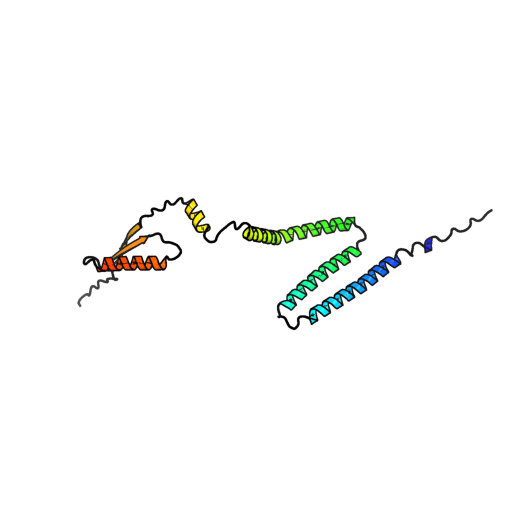1 160 ? -10.374 2.515 24.444 1.00 72.94 160 ALA A N 1
ATOM 1267 C CA . ALA A 1 160 ? -10.139 1.369 23.558 1.00 72.94 160 ALA A CA 1
ATOM 1268 C C . ALA A 1 160 ? -9.045 0.414 24.072 1.00 72.94 160 ALA A C 1
ATOM 1270 O O . ALA A 1 160 ? -8.921 -0.711 23.595 1.00 72.94 160 ALA A O 1
ATOM 1271 N N . ARG A 1 161 ? -8.251 0.857 25.053 1.00 73.38 161 ARG A N 1
ATOM 1272 C CA . ARG A 1 161 ? -7.144 0.097 25.632 1.00 73.38 161 ARG A CA 1
ATOM 1273 C C . ARG A 1 161 ? -7.592 -1.042 26.552 1.00 73.38 161 ARG A C 1
ATOM 1275 O O . ARG A 1 161 ? -6.838 -1.995 26.706 1.00 73.38 161 ARG A O 1
ATOM 1282 N N . SER A 1 162 ? -8.774 -0.959 27.171 1.00 74.94 162 SER A N 1
ATOM 1283 C CA . SER A 1 162 ? -9.195 -1.934 28.195 1.00 74.94 162 SER A CA 1
ATOM 1284 C C . SER A 1 162 ? -10.720 -2.122 28.355 1.00 74.94 162 SER A C 1
ATOM 1286 O O . SER A 1 162 ? -11.224 -2.145 29.484 1.00 74.94 162 SER A O 1
ATOM 1288 N N . PRO A 1 163 ? -11.490 -2.342 27.270 1.00 78.06 163 PRO A N 1
ATOM 1289 C CA . PRO A 1 163 ? -12.941 -2.529 27.367 1.00 78.06 163 PRO A CA 1
ATOM 1290 C C . PRO A 1 163 ? -13.342 -3.748 28.215 1.00 78.06 163 PRO A C 1
ATOM 1292 O O . PRO A 1 163 ? -14.287 -3.668 28.995 1.00 78.06 163 PRO A O 1
ATOM 1295 N N . ALA A 1 164 ? -12.597 -4.856 28.127 1.00 81.06 164 ALA A N 1
ATOM 1296 C CA . ALA A 1 164 ? -12.903 -6.083 28.867 1.00 81.06 164 ALA A CA 1
ATOM 1297 C C . ALA A 1 164 ? -12.725 -5.925 30.388 1.00 81.06 164 ALA A C 1
ATOM 1299 O O . ALA A 1 164 ? -13.582 -6.355 31.159 1.00 81.06 164 ALA A O 1
ATOM 1300 N N . ALA A 1 165 ? -11.641 -5.271 30.821 1.00 81.06 165 ALA A N 1
ATOM 1301 C CA . ALA A 1 165 ? -11.373 -5.043 32.240 1.00 81.06 165 ALA A CA 1
ATOM 1302 C C . ALA A 1 165 ? -12.435 -4.127 32.864 1.00 81.06 165 ALA A C 1
ATOM 1304 O O . ALA A 1 165 ? -12.976 -4.438 33.920 1.00 81.06 165 ALA A O 1
ATOM 1305 N N . ILE A 1 166 ? -12.791 -3.045 32.166 1.00 82.81 166 ILE A N 1
ATOM 1306 C CA . ILE A 1 166 ? -13.797 -2.084 32.633 1.00 82.81 166 ILE A CA 1
ATOM 1307 C C . ILE A 1 166 ? -15.194 -2.723 32.660 1.00 82.81 166 ILE A C 1
ATOM 1309 O O . ILE A 1 166 ? -15.913 -2.560 33.641 1.00 82.81 166 ILE A O 1
ATOM 1313 N N . SER A 1 167 ? -15.558 -3.526 31.652 1.00 84.25 167 SER A N 1
ATOM 1314 C CA . SER A 1 167 ? -16.822 -4.278 31.657 1.00 84.25 167 SER A CA 1
ATOM 1315 C C . SER A 1 167 ? -16.913 -5.254 32.826 1.00 84.25 167 SER A C 1
ATOM 1317 O O . SER A 1 167 ? -17.970 -5.377 33.446 1.00 84.25 167 SER A O 1
ATOM 1319 N N . SER A 1 168 ? -15.815 -5.951 33.127 1.00 90.00 168 SER A N 1
ATOM 1320 C CA . SER A 1 168 ? -15.747 -6.882 34.253 1.00 90.00 168 SER A CA 1
ATOM 1321 C C . SER A 1 168 ? -15.934 -6.146 35.580 1.00 90.00 168 SER A C 1
ATOM 1323 O O . SER A 1 168 ? -16.773 -6.540 36.390 1.00 90.00 168 SER A O 1
ATOM 1325 N N . GLU A 1 169 ? -15.236 -5.021 35.764 1.00 88.12 169 GLU A N 1
ATOM 1326 C CA . GLU A 1 169 ? -15.315 -4.219 36.987 1.00 88.12 169 GLU A CA 1
ATOM 1327 C C . GLU A 1 169 ? -16.726 -3.655 37.209 1.00 88.12 169 GLU A C 1
ATOM 1329 O O . GLU A 1 169 ? -17.296 -3.801 38.291 1.00 88.12 169 GLU A O 1
ATOM 1334 N N . ILE A 1 170 ? -17.343 -3.101 36.159 1.00 87.62 170 ILE A N 1
ATOM 1335 C CA . ILE A 1 170 ? -18.718 -2.585 36.210 1.00 87.62 170 ILE A CA 1
ATOM 1336 C C . ILE A 1 170 ? -19.703 -3.711 36.535 1.00 87.62 170 ILE A C 1
ATOM 1338 O O . ILE A 1 170 ? -20.547 -3.558 37.417 1.00 87.62 170 ILE A O 1
ATOM 1342 N N . THR A 1 171 ? -19.588 -4.858 35.861 1.00 89.94 171 THR A N 1
ATOM 1343 C CA . THR A 1 171 ? -20.481 -6.006 36.094 1.00 89.94 171 THR A CA 1
ATOM 1344 C C . THR A 1 171 ? -20.356 -6.509 37.528 1.00 89.94 171 THR A C 1
ATOM 1346 O O . THR A 1 171 ? -21.364 -6.782 38.177 1.00 89.94 171 THR A O 1
ATOM 1349 N N . LYS A 1 172 ? -19.131 -6.583 38.056 1.00 91.50 172 LYS A N 1
ATOM 1350 C CA . LYS A 1 172 ? -18.857 -7.004 39.431 1.00 91.50 172 LYS A CA 1
ATOM 1351 C C . LYS A 1 172 ? -19.461 -6.042 40.451 1.00 91.50 172 LYS A C 1
ATOM 1353 O O . LYS A 1 172 ? -20.060 -6.495 41.425 1.00 91.50 172 LYS A O 1
ATOM 1358 N N . GLU A 1 173 ? -19.343 -4.735 40.234 1.00 89.56 173 GLU A N 1
ATOM 1359 C CA . GLU A 1 173 ? -19.957 -3.733 41.109 1.00 89.56 173 GLU A CA 1
ATOM 1360 C C . GLU A 1 173 ? -21.488 -3.765 41.052 1.00 89.56 173 GLU A C 1
ATOM 1362 O O . GLU A 1 173 ? -22.138 -3.731 42.099 1.00 89.56 173 GLU A O 1
ATOM 1367 N N . ILE A 1 174 ? -22.080 -3.918 39.862 1.00 90.00 174 ILE A N 1
ATOM 1368 C CA . ILE A 1 174 ? -23.533 -4.095 39.713 1.00 90.00 174 ILE A CA 1
ATOM 1369 C C . ILE A 1 174 ? -23.984 -5.361 40.446 1.00 90.00 174 ILE A C 1
ATOM 1371 O O . ILE A 1 174 ? -24.908 -5.304 41.254 1.00 90.00 174 ILE A O 1
ATOM 1375 N N . TYR A 1 175 ? -23.298 -6.485 40.239 1.00 90.94 175 TYR A N 1
ATOM 1376 C CA . TYR A 1 175 ? -23.618 -7.757 40.882 1.00 90.94 175 TYR A CA 1
ATOM 1377 C C . TYR A 1 175 ? -23.576 -7.663 42.413 1.00 90.94 175 TYR A C 1
ATOM 1379 O O . TYR A 1 175 ? -24.522 -8.073 43.087 1.00 90.94 175 TYR A O 1
ATOM 1387 N N . LYS A 1 176 ? -22.519 -7.060 42.977 1.00 92.69 176 LYS A N 1
ATOM 1388 C CA . LYS A 1 176 ? -22.407 -6.834 44.427 1.00 92.69 176 LYS A CA 1
ATOM 1389 C C . LYS A 1 176 ? -23.538 -5.958 44.961 1.00 92.69 176 LYS A C 1
ATOM 1391 O O . LYS A 1 176 ? -24.031 -6.212 46.056 1.00 92.69 176 LYS A O 1
ATOM 1396 N N . ARG A 1 177 ? -23.927 -4.909 44.228 1.00 89.81 177 ARG A N 1
ATOM 1397 C CA . ARG A 1 177 ? -25.026 -4.018 44.631 1.00 89.81 177 ARG A CA 1
ATOM 1398 C C . ARG A 1 177 ? -26.368 -4.739 44.599 1.00 89.81 177 ARG A C 1
ATOM 1400 O O . ARG A 1 177 ? -27.115 -4.621 45.561 1.00 89.81 177 ARG A O 1
ATOM 1407 N N . VAL A 1 178 ? -26.634 -5.532 43.561 1.00 90.75 178 VAL A N 1
ATOM 1408 C CA . VAL A 1 178 ? -27.860 -6.338 43.460 1.00 90.75 178 VAL A CA 1
ATOM 1409 C C . VAL A 1 178 ? -27.933 -7.361 44.593 1.00 90.75 178 VAL A C 1
ATOM 1411 O O . VAL A 1 178 ? -28.967 -7.455 45.238 1.00 90.75 178 VAL A O 1
ATOM 1414 N N . GLN A 1 179 ? -26.836 -8.057 44.915 1.00 88.25 179 GLN A N 1
ATOM 1415 C CA . GLN A 1 179 ? -26.819 -9.016 46.029 1.00 88.25 179 GLN A CA 1
ATOM 1416 C C . GLN A 1 179 ? -27.084 -8.391 47.407 1.00 88.25 179 GLN A C 1
ATOM 1418 O O . GLN A 1 179 ? -27.615 -9.066 48.286 1.00 88.25 179 GLN A O 1
ATOM 1423 N N . LYS A 1 180 ? -26.677 -7.135 47.631 1.00 92.81 180 LYS A N 1
ATOM 1424 C CA . LYS A 1 180 ? -26.895 -6.447 48.915 1.00 92.81 180 LYS A CA 1
ATOM 1425 C C . LYS A 1 180 ? -28.361 -6.077 49.139 1.00 92.81 180 LYS A C 1
ATOM 1427 O O . LYS A 1 180 ? -28.786 -5.956 50.287 1.00 92.81 180 LYS A O 1
ATOM 1432 N N . THR A 1 181 ? -29.120 -5.883 48.067 1.00 92.81 181 THR A N 1
ATOM 1433 C CA . THR A 1 181 ? -30.531 -5.509 48.134 1.00 92.81 181 THR A CA 1
ATOM 1434 C C . THR A 1 181 ? -31.390 -6.751 48.345 1.00 92.81 181 THR A C 1
ATOM 1436 O O . THR A 1 181 ? -31.323 -7.697 47.568 1.00 92.81 181 THR A O 1
ATOM 1439 N N . LYS A 1 182 ? -32.231 -6.760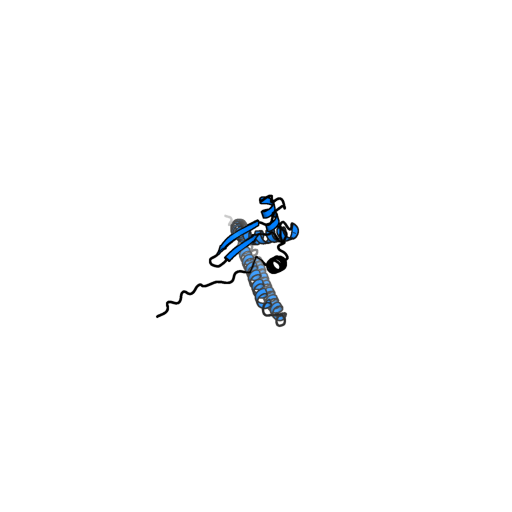 49.385 1.00 85.25 182 LYS A N 1
ATOM 1440 C CA . LYS A 1 182 ? -33.093 -7.918 49.693 1.00 85.25 182 LYS A CA 1
ATOM 1441 C C . LYS A 1 182 ? -34.266 -8.079 48.717 1.00 85.25 182 LYS A C 1
ATOM 1443 O O . LYS A 1 182 ? -34.746 -9.194 48.526 1.00 85.25 182 LYS A O 1
ATOM 1448 N N . ASP A 1 183 ? -34.679 -6.984 48.084 1.00 89.88 183 ASP A N 1
ATOM 1449 C CA . ASP A 1 183 ? -35.898 -6.913 47.270 1.00 89.88 183 ASP A CA 1
ATOM 1450 C C . ASP A 1 183 ? -35.683 -7.284 45.797 1.00 89.88 183 ASP A C 1
ATOM 1452 O O . ASP A 1 183 ? -36.644 -7.496 45.061 1.00 89.88 183 ASP A O 1
ATOM 1456 N N . VAL A 1 184 ? -34.428 -7.378 45.345 1.00 87.75 184 VAL A N 1
ATOM 1457 C CA . VAL A 1 184 ? -34.088 -7.622 43.938 1.00 87.75 184 VAL A CA 1
ATOM 1458 C C . VAL A 1 184 ? -33.254 -8.889 43.831 1.00 87.75 184 VAL A C 1
ATOM 1460 O O . VAL A 1 184 ? -32.234 -9.038 44.497 1.00 87.75 184 VAL A O 1
ATOM 1463 N N . LYS A 1 185 ? -33.679 -9.810 42.964 1.00 84.12 185 LYS A N 1
ATOM 1464 C CA . LYS A 1 185 ? -32.967 -11.060 42.676 1.00 84.12 185 LYS A CA 1
ATOM 1465 C C . LYS A 1 185 ? -32.665 -11.152 41.188 1.00 84.12 185 LYS A C 1
ATOM 1467 O O . LYS A 1 185 ? -33.400 -10.614 40.363 1.00 84.12 185 LYS A O 1
ATOM 1472 N N . ILE A 1 186 ? -31.580 -11.843 40.849 1.00 87.25 186 ILE A N 1
ATOM 1473 C CA . ILE A 1 186 ? -31.244 -12.134 39.454 1.00 87.25 186 ILE A CA 1
ATOM 1474 C C . ILE A 1 186 ? -32.283 -13.118 38.919 1.00 87.25 186 ILE A C 1
ATOM 1476 O O . ILE A 1 186 ? -32.550 -14.144 39.545 1.00 87.25 186 ILE A O 1
ATOM 1480 N N . ALA A 1 187 ? -32.891 -12.769 37.788 1.00 87.19 187 ALA A N 1
ATOM 1481 C CA . ALA A 1 187 ? -33.906 -13.593 37.159 1.00 87.19 187 ALA A CA 1
ATOM 1482 C C . ALA A 1 187 ? -33.269 -14.845 36.544 1.00 87.19 187 ALA A C 1
ATOM 1484 O O . ALA A 1 187 ? -32.288 -14.769 35.805 1.00 87.19 187 ALA A O 1
ATOM 1485 N N . TYR A 1 188 ? -33.873 -15.991 36.828 1.00 88.81 188 TYR A N 1
ATOM 1486 C CA . TYR A 1 188 ? -33.629 -17.251 36.135 1.00 88.81 188 TYR A CA 1
ATOM 1487 C C . TYR A 1 188 ? -34.872 -17.561 35.286 1.00 88.81 188 TYR A C 1
ATOM 1489 O O . TYR A 1 188 ? -35.946 -17.024 35.574 1.00 88.81 188 TYR A O 1
ATOM 1497 N N . PRO A 1 189 ? -34.773 -18.376 34.227 1.00 88.62 189 PRO A N 1
ATOM 1498 C CA . PRO A 1 189 ? -35.942 -18.761 33.444 1.00 88.62 189 PRO A CA 1
ATOM 1499 C C . PRO A 1 189 ? -36.927 -19.535 34.326 1.00 88.62 189 PRO A C 1
ATOM 1501 O O . PRO A 1 189 ? -36.614 -20.617 34.820 1.00 88.62 189 PRO A O 1
ATOM 1504 N N . VAL A 1 190 ? -38.112 -18.964 34.541 1.00 85.25 190 VAL A N 1
ATOM 1505 C CA . VAL A 1 190 ? -39.194 -19.596 35.305 1.00 85.25 190 VAL A CA 1
ATOM 1506 C C . VAL A 1 190 ? -40.154 -20.264 34.329 1.00 85.25 190 VAL A C 1
ATOM 1508 O O . VAL A 1 190 ? -40.476 -19.706 33.283 1.00 85.25 190 VAL A O 1
ATOM 1511 N N . THR A 1 191 ? -40.606 -21.471 34.659 1.00 87.94 191 THR A N 1
ATOM 1512 C CA . THR A 1 191 ? -41.645 -22.188 33.913 1.00 87.94 191 THR A CA 1
ATOM 1513 C C . THR A 1 191 ? -42.724 -22.628 34.889 1.00 87.94 191 THR A C 1
ATOM 1515 O O . THR A 1 191 ? -42.431 -23.327 35.857 1.00 87.94 191 THR A O 1
ATOM 1518 N N . GLU A 1 192 ? -43.964 -22.216 34.641 1.00 86.81 192 GLU A N 1
ATOM 1519 C CA . GLU A 1 192 ? -45.122 -22.685 35.398 1.00 86.81 192 GLU A CA 1
ATOM 1520 C C . GLU A 1 192 ? -45.687 -23.939 34.722 1.00 86.81 192 GLU A C 1
ATOM 1522 O O . GLU A 1 192 ? -45.968 -23.941 33.523 1.00 86.81 192 GLU A O 1
ATOM 1527 N N . VAL A 1 193 ? -45.807 -25.034 35.477 1.00 89.25 193 VAL A N 1
ATOM 1528 C CA . VAL A 1 193 ? -46.311 -26.314 34.965 1.00 89.25 193 VAL A CA 1
ATOM 1529 C C . VAL A 1 193 ? -47.652 -26.614 35.617 1.00 89.25 193 VAL A C 1
ATOM 1531 O O . VAL A 1 193 ? -47.726 -26.929 36.803 1.00 89.25 193 VAL A O 1
ATOM 1534 N N . HIS A 1 194 ? -48.719 -26.570 34.823 1.00 88.56 194 HIS A N 1
ATOM 1535 C CA . HIS A 1 194 ? -50.049 -26.965 35.273 1.00 88.56 194 HIS A CA 1
ATOM 1536 C C . HIS A 1 194 ? -50.245 -28.470 35.073 1.00 88.56 194 HIS A C 1
ATOM 1538 O O . HIS A 1 194 ? -50.420 -28.951 33.952 1.00 88.56 194 HIS A O 1
ATOM 1544 N N . LEU A 1 195 ? -50.229 -29.231 36.169 1.00 88.75 195 LEU A N 1
ATOM 1545 C CA . LEU A 1 195 ? -50.502 -30.668 36.143 1.00 88.75 195 LEU A CA 1
ATOM 1546 C C . LEU A 1 195 ? -52.003 -30.925 36.313 1.00 88.75 195 LEU A C 1
ATOM 1548 O O . LEU A 1 195 ? -52.588 -30.626 37.354 1.00 88.75 195 LEU A O 1
ATOM 1552 N N . LYS A 1 196 ? -52.631 -31.522 35.296 1.00 83.06 196 LYS A N 1
ATOM 1553 C CA . LYS A 1 196 ? -54.025 -31.972 35.367 1.00 83.06 196 LYS A CA 1
ATOM 1554 C C . LYS A 1 196 ? -54.088 -33.328 36.080 1.00 83.06 196 LYS A C 1
ATOM 1556 O O . LYS A 1 196 ? -53.545 -34.310 35.576 1.00 83.06 196 LYS A O 1
ATOM 1561 N N . ARG A 1 197 ? -54.743 -33.386 37.244 1.00 72.19 197 ARG A N 1
ATOM 1562 C CA . ARG A 1 197 ? -54.980 -34.635 37.990 1.00 72.19 197 ARG A CA 1
ATOM 1563 C C . ARG A 1 197 ? -56.019 -35.483 37.233 1.00 72.19 197 ARG A C 1
ATOM 1565 O O . ARG A 1 197 ? -57.064 -34.949 36.861 1.00 72.19 197 ARG A O 1
ATOM 1572 N N . ARG A 1 198 ? -55.679 -36.745 36.939 1.00 67.94 198 ARG A N 1
ATOM 1573 C CA . ARG A 1 198 ? -56.603 -37.754 36.390 1.00 67.94 198 ARG A CA 1
ATOM 1574 C C . ARG A 1 198 ? -57.482 -38.329 37.488 1.00 67.94 198 ARG A C 1
ATOM 1576 O O . ARG A 1 198 ? -56.970 -38.432 38.625 1.00 67.94 198 ARG A O 1
#

Radius of gyration: 43.37 Å; chains: 1; bounding box: 102×55×134 Å

Secondary structure (DSSP, 8-state):
--PPPPPP-GGGTTTTTTHHHHHHHHHHHHHHHHHHHHHHHHHHHTTTTS-HHHHHHHHHHHHHHHHHHHHHHHHHH---HHHHHHHHHHHHHHHHHHHHHHHHHHHHHHHHHHH----TTHHHHHHHHHTT--S--PPEEEEEEETTEEEEEEE----TT-HHHHHHHHHHHHHHHHHH-SS-----------PPP-

Sequence (198 aa):
MAIPQSAPIEGAQVLQPLVPTWVFITLFFILFVFIWHRISHILRQRMMTASKSAGQKINVLRVSLAVILGVAIFFTYTESFTALGVSAGIIGAILGWALQKPIEGMAAFFLIVTRKPFRVGDRVEQVLQKFKIEQSFDPFCRLKFAPSGIDIFTRYQTSARSPAAISSEITKEIYKRVQKTKDVKIAYPVTEVHLKRR

Foldseek 3Di:
DDDDDDDDDPPPPVPPPPVVVVVVVVVVVVVVVVVLVVVLVVLVVVPPPPDPVVVVVVVVVNVVVVVVVVVVVVVVPDPDPVVVVVVCVVVVVVVVVVCPVVVVVVVVVVCCVPVVPDDDPVVVVVVVVVVVDDPDDDWDWDWDDDPFGIDIDTDDDDDPPPPPPVVVVVVVVVVVVQVVDPVHDDTDDDDDDDDDDD

pLDDT: mean 74.81, std 14.84, range [39.16, 96.19]